Protein AF-A0A644ZW54-F1 (afdb_monomer_lite)

Sequence (250 aa):
MIKWEVKTERYILNARNLIKNEFLKLLENNKNSFIINSLDEKSIKLSDSFIEKLFYLYDDSFFRGQLGKFIGDKIKFSISKRMTSAGGKTIYSKTVQGFNYEIRISLPVLNNFYLTNSEKRVSGLVVLDPIEALMIIMEHEICHVIEFNNYGQSNCKAYRFKKISREIFNHKGIYHEIPSRKSLSKENKSINISVGDKVKFSYKDKTYEGLVFNITKRATVMVLDSKGQYKDKKGNRYGKWYVPLSNLRK

pLDDT: mean 89.02, std 12.36, range [38.19, 98.75]

Organism: NCBI:txid1076179

InterPro domains:
  IPR006640 SprT-like [PF10263] (52-170)

Structure (mmCIF, N/CA/C/O backbone):
data_AF-A0A644ZW54-F1
#
_entry.id   AF-A0A644ZW54-F1
#
loop_
_atom_site.group_PDB
_atom_site.id
_atom_site.type_symbol
_atom_site.label_atom_id
_atom_site.label_alt_id
_atom_site.label_comp_id
_atom_site.label_asym_id
_atom_site.label_entity_id
_atom_site.label_seq_id
_atom_site.pdbx_PDB_ins_code
_atom_site.Cartn_x
_atom_site.Cartn_y
_atom_site.Cartn_z
_atom_site.occupancy
_atom_site.B_iso_or_equiv
_atom_site.auth_seq_id
_atom_site.auth_comp_id
_atom_site.auth_asym_id
_atom_site.auth_atom_id
_atom_site.pdbx_PDB_model_num
ATOM 1 N N . MET A 1 1 ? -15.624 -8.356 17.043 1.00 83.12 1 MET A N 1
ATOM 2 C CA . MET A 1 1 ? -15.647 -8.074 15.592 1.00 83.12 1 MET A CA 1
ATOM 3 C C . MET A 1 1 ? -15.501 -6.572 15.410 1.00 83.12 1 MET A C 1
ATOM 5 O O . MET A 1 1 ? -16.248 -5.841 16.050 1.00 83.12 1 MET A O 1
ATOM 9 N N . ILE A 1 2 ? -14.536 -6.120 14.612 1.00 86.62 2 ILE A N 1
ATOM 10 C CA . ILE A 1 2 ? -14.356 -4.704 14.269 1.00 86.62 2 ILE A CA 1
ATOM 11 C C . ILE A 1 2 ? -15.542 -4.286 13.399 1.00 86.62 2 ILE A C 1
ATOM 13 O O . ILE A 1 2 ? -15.808 -4.921 12.376 1.00 86.62 2 ILE A O 1
ATOM 17 N N . LYS A 1 3 ? -16.270 -3.255 13.823 1.00 88.88 3 LYS A N 1
ATOM 18 C CA . LYS A 1 3 ? -17.392 -2.687 13.071 1.00 88.88 3 LYS A CA 1
ATOM 19 C C . LYS A 1 3 ? -16.910 -1.469 12.283 1.00 88.88 3 LYS A C 1
ATOM 21 O O . LYS A 1 3 ? -15.976 -0.795 12.703 1.00 88.88 3 LYS A O 1
ATOM 26 N N . TRP A 1 4 ? -17.561 -1.184 11.161 1.00 91.75 4 TRP A N 1
ATOM 27 C CA . TRP A 1 4 ? -17.356 0.040 10.389 1.00 91.75 4 TRP A CA 1
ATOM 28 C C . TRP A 1 4 ? -18.703 0.610 9.950 1.00 91.75 4 TRP A C 1
ATOM 30 O O . TRP A 1 4 ? -19.713 -0.094 9.914 1.00 91.75 4 TRP A O 1
ATOM 40 N N . GLU A 1 5 ? -18.704 1.896 9.625 1.00 91.25 5 GLU A N 1
ATOM 41 C CA . GLU A 1 5 ? -19.844 2.589 9.030 1.00 91.25 5 GLU A CA 1
ATOM 42 C C . GLU A 1 5 ? -19.578 2.777 7.533 1.00 91.25 5 GLU A C 1
ATOM 44 O O . GLU A 1 5 ? -18.448 3.079 7.144 1.00 91.25 5 GLU A O 1
ATOM 49 N N . VAL A 1 6 ? -20.613 2.642 6.700 1.00 92.00 6 VAL A N 1
ATOM 50 C CA . VAL A 1 6 ? -20.530 3.040 5.287 1.00 92.00 6 VAL A CA 1
ATOM 51 C C . VAL A 1 6 ? -20.372 4.557 5.230 1.00 92.00 6 VAL A C 1
ATOM 53 O O . VAL A 1 6 ? -21.157 5.286 5.839 1.00 92.00 6 VAL A O 1
ATOM 56 N N . LYS A 1 7 ? -19.354 5.040 4.518 1.00 91.25 7 LYS A N 1
ATOM 57 C CA . LYS A 1 7 ? -19.058 6.473 4.422 1.00 91.25 7 LYS A CA 1
ATOM 58 C C . LYS A 1 7 ? -19.483 7.034 3.070 1.00 91.25 7 LYS A C 1
ATOM 60 O O . LYS A 1 7 ? -19.417 6.363 2.044 1.00 91.25 7 LYS A O 1
ATOM 65 N N . THR A 1 8 ? -19.915 8.293 3.066 1.00 95.75 8 THR A N 1
ATOM 66 C CA . THR A 1 8 ? -20.201 9.015 1.822 1.00 95.75 8 THR A CA 1
ATOM 67 C C . THR A 1 8 ? -18.896 9.388 1.125 1.00 95.75 8 THR A C 1
ATOM 69 O O . THR A 1 8 ? -17.877 9.613 1.778 1.00 95.75 8 THR A O 1
ATOM 72 N N . GLU A 1 9 ? -18.914 9.519 -0.201 1.00 94.94 9 GLU A N 1
ATOM 73 C CA . GLU A 1 9 ? -17.722 9.920 -0.962 1.00 94.94 9 GLU A CA 1
ATOM 74 C C . GLU A 1 9 ? -17.162 11.273 -0.489 1.00 94.94 9 GLU A C 1
ATOM 76 O O . GLU A 1 9 ? -15.951 11.424 -0.329 1.00 94.94 9 GLU A O 1
ATOM 81 N N . ARG A 1 10 ? -18.048 12.221 -0.143 1.00 96.94 10 ARG A N 1
ATOM 82 C CA . ARG A 1 10 ? -17.669 13.516 0.442 1.00 96.94 10 ARG A CA 1
ATOM 83 C C . ARG A 1 10 ? -16.939 13.362 1.778 1.00 96.94 10 ARG A C 1
ATOM 85 O O . ARG A 1 10 ? -15.946 14.048 2.001 1.00 96.94 10 ARG A O 1
ATOM 92 N N . TYR A 1 11 ? -17.412 12.475 2.657 1.00 97.62 11 TYR A N 1
ATOM 93 C CA . TYR A 1 11 ? -16.728 12.195 3.921 1.00 97.62 11 TYR A CA 1
ATOM 94 C C . TYR A 1 11 ? -15.328 11.635 3.673 1.00 97.62 11 TYR A C 1
ATOM 96 O O . TYR A 1 11 ? -14.362 12.129 4.246 1.00 97.62 11 TYR A O 1
ATOM 104 N N . ILE A 1 12 ? -15.220 10.633 2.797 1.00 97.88 12 ILE A N 1
ATOM 105 C CA . ILE A 1 12 ? -13.957 9.950 2.495 1.00 97.88 12 ILE A CA 1
ATOM 106 C C . ILE A 1 12 ? -12.931 10.946 1.947 1.00 97.88 12 ILE A C 1
ATOM 108 O O . ILE A 1 12 ? -11.785 10.950 2.392 1.00 97.88 12 ILE A O 1
ATOM 112 N N . LEU A 1 13 ? -13.341 11.822 1.024 1.00 96.94 13 LEU A N 1
ATOM 113 C CA . LEU A 1 13 ? -12.465 12.850 0.463 1.00 96.94 13 LEU A CA 1
ATOM 114 C C . LEU A 1 13 ? -11.984 13.843 1.531 1.00 96.94 13 LEU A C 1
ATOM 116 O O . LEU A 1 13 ? -10.790 14.120 1.621 1.00 96.94 13 LEU A O 1
ATOM 120 N N . ASN A 1 14 ? -12.893 14.337 2.376 1.00 97.94 14 ASN A N 1
ATOM 121 C CA . ASN A 1 14 ? -12.540 15.248 3.466 1.00 97.94 14 ASN A CA 1
ATOM 122 C C . ASN A 1 14 ? -11.580 14.594 4.469 1.00 97.94 14 ASN A C 1
ATOM 124 O O . ASN A 1 14 ? -10.593 15.212 4.863 1.00 97.94 14 ASN A O 1
ATOM 128 N N . ALA A 1 15 ? -11.840 13.341 4.846 1.00 98.06 15 ALA A N 1
ATOM 129 C CA . ALA A 1 15 ? -10.989 12.587 5.758 1.00 98.06 15 ALA A CA 1
ATOM 130 C C . ALA A 1 15 ? -9.592 12.360 5.163 1.00 98.06 15 ALA A C 1
ATOM 132 O O . ALA A 1 15 ? -8.600 12.601 5.842 1.00 98.06 15 ALA A O 1
ATOM 133 N N . ARG A 1 16 ? -9.489 11.987 3.880 1.00 98.25 16 ARG A N 1
ATOM 134 C CA . ARG A 1 16 ? -8.195 11.871 3.187 1.00 98.25 16 ARG A CA 1
ATOM 135 C C . ARG A 1 16 ? -7.423 13.184 3.192 1.00 98.25 16 ARG A C 1
ATOM 137 O O . ARG A 1 16 ? -6.238 13.171 3.502 1.00 98.25 16 ARG A O 1
ATOM 144 N N . ASN A 1 17 ? -8.078 14.307 2.902 1.00 97.75 17 ASN A N 1
ATOM 145 C CA . ASN A 1 17 ? -7.423 15.616 2.916 1.00 97.7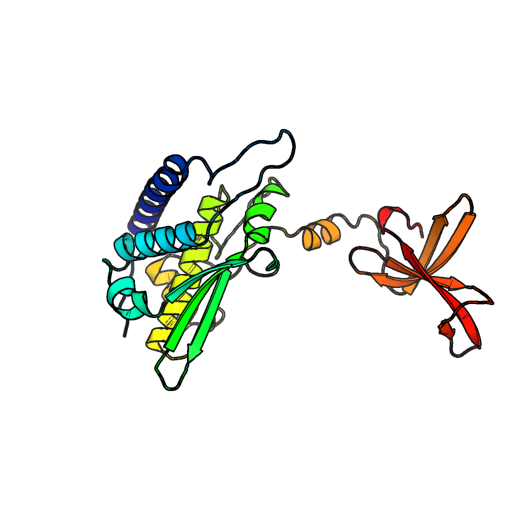5 17 ASN A CA 1
ATOM 146 C C . ASN A 1 17 ? -6.905 15.980 4.315 1.00 97.75 17 ASN A C 1
ATOM 148 O O . ASN A 1 17 ? -5.769 16.429 4.449 1.00 97.75 17 ASN A O 1
ATOM 152 N N . LEU A 1 18 ? -7.703 15.736 5.359 1.00 98.12 18 LEU A N 1
ATOM 153 C CA . LEU A 1 18 ? -7.285 15.951 6.747 1.00 98.12 18 LEU A CA 1
ATOM 154 C C . LEU A 1 18 ? -6.092 15.066 7.123 1.00 98.12 18 LEU A C 1
ATOM 156 O O . LEU A 1 18 ? -5.076 15.583 7.581 1.00 98.12 18 LEU A O 1
ATOM 160 N N . ILE A 1 19 ? -6.178 13.758 6.863 1.00 98.44 19 ILE A N 1
ATOM 161 C CA . ILE A 1 19 ? -5.092 12.805 7.131 1.00 98.44 19 ILE A CA 1
ATOM 162 C C . ILE A 1 19 ? -3.824 13.210 6.380 1.00 98.44 19 ILE A C 1
ATOM 164 O O . ILE A 1 19 ? -2.748 13.202 6.969 1.00 98.44 19 ILE A O 1
ATOM 168 N N . LYS A 1 20 ? -3.934 13.590 5.099 1.00 97.00 20 LYS A N 1
ATOM 169 C CA . LYS A 1 20 ? -2.791 14.020 4.285 1.00 97.00 20 LYS A CA 1
ATOM 170 C C . LYS A 1 20 ? -2.112 15.234 4.910 1.00 97.00 20 LYS A C 1
ATOM 172 O O . LYS A 1 20 ? -0.898 15.219 5.085 1.00 97.00 20 LYS A O 1
ATOM 177 N N . ASN A 1 21 ? -2.886 16.248 5.292 1.00 96.12 21 ASN A N 1
ATOM 178 C CA . ASN A 1 21 ? -2.359 17.466 5.903 1.00 96.12 21 ASN A CA 1
ATOM 179 C C . ASN A 1 21 ? -1.667 17.187 7.243 1.00 96.12 21 ASN A C 1
ATOM 181 O O . ASN A 1 21 ? -0.548 17.646 7.459 1.00 96.12 21 ASN A O 1
ATOM 185 N N . GLU A 1 22 ? -2.290 16.407 8.128 1.00 96.50 22 GLU A N 1
ATOM 186 C CA . GLU A 1 22 ? -1.682 16.036 9.413 1.00 96.50 22 GLU A CA 1
ATOM 187 C C . GLU A 1 22 ? -0.427 15.177 9.222 1.00 96.50 22 GLU A C 1
ATOM 189 O O . GLU A 1 22 ? 0.593 15.388 9.879 1.00 96.50 22 GLU A O 1
ATOM 194 N N . PHE A 1 23 ? -0.450 14.253 8.262 1.00 94.94 23 PHE A N 1
ATOM 195 C CA . PHE A 1 23 ? 0.707 13.428 7.949 1.00 94.94 23 PHE A CA 1
ATOM 196 C C . PHE A 1 23 ? 1.876 14.249 7.389 1.00 94.94 23 PHE A C 1
ATOM 198 O O . PHE A 1 23 ? 3.019 14.036 7.791 1.00 94.94 23 PHE A O 1
ATOM 205 N N . LEU A 1 24 ? 1.607 15.229 6.522 1.00 91.69 24 LEU A N 1
ATOM 206 C CA . LEU A 1 24 ? 2.628 16.147 6.012 1.00 91.69 24 LEU A CA 1
ATOM 207 C C . LEU A 1 24 ? 3.252 16.984 7.137 1.00 91.69 24 LEU A C 1
ATOM 209 O O . LEU A 1 24 ? 4.477 17.039 7.225 1.00 91.69 24 LEU A O 1
ATOM 213 N N . LYS A 1 25 ? 2.451 17.522 8.067 1.00 91.44 25 LYS A N 1
ATOM 214 C CA . LYS A 1 25 ? 2.973 18.223 9.258 1.00 91.44 25 LYS A CA 1
ATOM 215 C C . LYS A 1 25 ? 3.890 17.327 10.097 1.00 91.44 25 LYS A C 1
ATOM 217 O O . LYS A 1 25 ? 4.932 17.770 10.580 1.00 91.44 25 LYS A O 1
ATOM 222 N N . LEU A 1 26 ? 3.525 16.053 10.276 1.00 90.00 26 LEU A N 1
ATOM 223 C CA . LEU A 1 26 ? 4.361 15.088 10.998 1.00 90.00 26 LEU A CA 1
ATOM 224 C C . LEU A 1 26 ? 5.710 14.866 10.305 1.00 90.00 26 LEU A C 1
ATOM 226 O O . LEU A 1 26 ? 6.724 14.744 10.997 1.00 90.00 26 LEU A O 1
ATOM 230 N N . LEU A 1 27 ? 5.730 14.812 8.972 1.00 85.06 27 LEU A N 1
ATOM 231 C CA . LEU A 1 27 ? 6.960 14.679 8.190 1.00 85.06 27 LEU A CA 1
ATOM 232 C C . LEU A 1 27 ? 7.830 15.942 8.292 1.00 85.06 27 LEU A C 1
ATOM 234 O O . LEU A 1 27 ? 9.020 15.836 8.586 1.00 85.06 27 LEU A O 1
ATOM 238 N N . GLU A 1 28 ? 7.244 17.130 8.126 1.00 83.19 28 GLU A N 1
ATOM 239 C CA . GLU A 1 28 ? 7.951 18.421 8.182 1.00 83.19 28 GLU A CA 1
ATOM 240 C C . GLU A 1 28 ? 8.629 18.666 9.536 1.00 83.19 28 GLU A C 1
ATOM 242 O O . GLU A 1 28 ? 9.801 19.046 9.600 1.00 83.19 28 GLU A O 1
ATOM 247 N N . ASN A 1 29 ? 7.930 18.363 10.632 1.00 80.00 29 ASN A N 1
ATOM 248 C CA . ASN A 1 29 ? 8.461 18.509 11.989 1.00 80.00 29 ASN A CA 1
ATOM 249 C C . ASN A 1 29 ? 9.639 17.563 12.283 1.00 80.00 29 ASN A C 1
ATOM 251 O O . ASN A 1 29 ? 10.391 17.765 13.235 1.00 80.00 29 ASN A O 1
ATOM 255 N N . ASN A 1 30 ? 9.833 16.536 11.456 1.00 71.06 30 ASN A N 1
ATOM 256 C CA . ASN A 1 30 ? 10.913 15.568 11.566 1.00 71.06 30 ASN A CA 1
ATOM 257 C C . ASN A 1 30 ? 11.869 15.745 10.378 1.00 71.06 30 ASN A C 1
ATOM 259 O O . ASN A 1 30 ? 11.881 14.927 9.455 1.00 71.06 30 ASN A O 1
ATOM 263 N N . LYS A 1 31 ? 12.700 16.800 10.439 1.00 58.31 31 LYS A N 1
ATOM 264 C CA . LYS A 1 31 ? 13.648 17.289 9.404 1.00 58.31 31 LYS A CA 1
ATOM 265 C C . LYS A 1 31 ? 14.521 16.230 8.690 1.00 58.31 31 LYS A C 1
ATOM 267 O O . LYS A 1 31 ? 15.104 16.529 7.656 1.00 58.31 31 LYS A O 1
ATOM 272 N N . ASN A 1 32 ? 14.592 14.993 9.189 1.00 53.12 32 ASN A N 1
ATOM 273 C CA . ASN A 1 32 ? 15.340 13.874 8.598 1.00 53.12 32 ASN A CA 1
ATOM 274 C C . ASN A 1 32 ? 14.498 12.917 7.725 1.00 53.12 32 ASN A C 1
ATOM 276 O O . ASN A 1 32 ? 15.031 11.926 7.223 1.00 53.12 32 ASN A O 1
ATOM 280 N N . SER A 1 33 ? 13.195 13.166 7.559 1.00 52.78 33 SER A N 1
ATOM 281 C CA . SER A 1 33 ? 12.253 12.199 6.970 1.00 52.78 33 SER A CA 1
ATOM 282 C C . SER A 1 33 ? 11.713 12.562 5.586 1.00 52.78 33 SER A C 1
ATOM 284 O O . SER A 1 33 ? 11.066 11.735 4.957 1.00 52.78 33 SER A O 1
ATOM 286 N N . PHE A 1 34 ? 12.040 13.737 5.048 1.00 48.75 34 PHE A N 1
ATOM 287 C CA . PHE A 1 34 ? 11.656 14.109 3.688 1.00 48.75 34 PHE A CA 1
ATOM 288 C C . PHE A 1 34 ? 12.818 14.824 2.999 1.00 48.75 34 PHE A C 1
ATOM 290 O O . PHE A 1 34 ? 13.035 16.014 3.188 1.00 48.75 34 PHE A O 1
ATOM 297 N N . ILE A 1 35 ? 13.608 14.082 2.220 1.00 50.69 35 ILE A N 1
ATOM 298 C CA . ILE A 1 35 ? 14.574 14.689 1.298 1.00 50.69 35 ILE A CA 1
ATOM 299 C C . ILE A 1 35 ? 14.029 14.493 -0.110 1.00 50.69 35 ILE A C 1
ATOM 301 O O . ILE A 1 35 ? 14.294 13.482 -0.756 1.00 50.69 35 ILE A O 1
ATOM 305 N N . ILE A 1 36 ? 13.283 15.487 -0.587 1.00 54.72 36 ILE A N 1
ATOM 306 C CA . ILE A 1 36 ? 13.326 15.837 -2.004 1.00 54.72 36 ILE A CA 1
ATOM 307 C C . ILE A 1 36 ? 14.595 16.678 -2.145 1.00 54.72 36 ILE A C 1
ATOM 309 O O . ILE A 1 36 ? 14.643 17.755 -1.562 1.00 54.72 36 ILE A O 1
ATOM 313 N N . ASN A 1 37 ? 15.622 16.137 -2.812 1.00 45.69 37 ASN A N 1
ATOM 314 C CA . ASN A 1 37 ? 16.689 16.836 -3.553 1.00 45.69 37 ASN A CA 1
ATOM 315 C C . ASN A 1 37 ? 18.037 16.099 -3.462 1.00 45.69 37 ASN A C 1
ATOM 317 O O . ASN A 1 37 ? 18.819 16.281 -2.534 1.00 45.69 37 ASN A O 1
ATOM 321 N N . SER A 1 38 ? 18.364 15.360 -4.515 1.00 38.19 38 SER A N 1
ATOM 322 C CA . SER A 1 38 ? 19.554 15.694 -5.297 1.00 38.19 38 SER A CA 1
ATOM 323 C C . SER A 1 38 ? 19.088 15.869 -6.741 1.00 38.19 38 SER A C 1
ATOM 325 O O . SER A 1 38 ? 18.079 15.279 -7.128 1.00 38.19 38 SER A O 1
ATOM 327 N N . LEU A 1 39 ? 19.767 16.733 -7.490 1.00 44.12 39 LEU A N 1
ATOM 328 C CA . LEU A 1 39 ? 19.342 17.350 -8.754 1.00 44.12 39 LEU A CA 1
ATOM 329 C C . LEU A 1 39 ? 18.879 16.408 -9.892 1.00 44.12 39 LEU A C 1
ATOM 331 O O . LEU A 1 39 ? 18.436 16.930 -10.903 1.00 44.12 39 LEU A O 1
ATOM 335 N N . ASP A 1 40 ? 18.866 15.079 -9.717 1.00 47.50 40 ASP A N 1
ATOM 336 C CA . ASP A 1 40 ? 18.421 14.112 -10.735 1.00 47.50 40 ASP A CA 1
ATOM 337 C C . ASP A 1 40 ? 17.605 12.894 -10.225 1.00 47.50 40 ASP A C 1
ATOM 339 O O . ASP A 1 40 ? 17.101 12.127 -11.044 1.00 47.50 40 ASP A O 1
ATOM 343 N N . GLU A 1 41 ? 17.382 12.688 -8.913 1.00 55.84 41 GLU A N 1
ATOM 344 C CA . GLU A 1 41 ? 16.570 11.546 -8.431 1.00 55.84 41 GLU A CA 1
ATOM 345 C C . GLU A 1 41 ? 15.642 11.911 -7.255 1.00 55.84 41 GLU A C 1
ATOM 347 O O . GLU A 1 41 ? 16.035 11.960 -6.087 1.00 55.84 41 GLU A O 1
ATOM 352 N N . LYS A 1 42 ? 14.350 12.114 -7.554 1.00 68.38 42 LYS A N 1
ATOM 353 C CA . LYS A 1 42 ? 13.299 12.208 -6.528 1.00 68.38 42 LYS A CA 1
ATOM 354 C C . LYS A 1 42 ? 13.143 10.847 -5.841 1.00 68.38 42 LYS A C 1
ATOM 356 O O . LYS A 1 42 ? 12.887 9.839 -6.498 1.00 68.38 42 LYS A O 1
ATOM 361 N N . SER A 1 43 ? 13.277 10.812 -4.517 1.00 72.81 43 SER A N 1
ATOM 362 C CA . SER A 1 43 ? 13.045 9.605 -3.719 1.00 72.81 43 SER A CA 1
ATOM 363 C C . SER A 1 43 ? 12.354 9.940 -2.404 1.00 72.81 43 SER A C 1
ATOM 365 O O . SER A 1 43 ? 12.490 11.031 -1.861 1.00 72.81 43 SER A O 1
ATOM 367 N N . ILE A 1 44 ? 11.582 8.989 -1.903 1.00 79.31 44 ILE A N 1
ATOM 368 C CA . ILE A 1 44 ? 10.938 9.035 -0.598 1.00 79.31 44 ILE A CA 1
ATOM 369 C C . ILE A 1 44 ? 11.820 8.263 0.369 1.00 79.31 44 ILE A C 1
ATOM 371 O O . ILE A 1 44 ? 12.305 7.167 0.065 1.00 79.31 44 ILE A O 1
ATOM 375 N N . LYS A 1 45 ? 11.997 8.825 1.559 1.00 76.50 45 LYS A N 1
ATOM 376 C CA . LYS A 1 45 ? 12.544 8.128 2.717 1.00 76.50 45 LYS A CA 1
ATOM 377 C C . LYS A 1 45 ? 11.458 8.134 3.779 1.00 76.50 45 LYS A C 1
ATOM 379 O O . LYS A 1 45 ? 10.861 9.163 4.031 1.00 76.50 45 LYS A O 1
ATOM 384 N N . LEU A 1 46 ? 11.170 6.982 4.361 1.00 83.31 46 LEU A N 1
ATOM 385 C CA . LEU A 1 46 ? 10.216 6.850 5.457 1.00 83.31 46 LEU A CA 1
ATOM 386 C C . LEU A 1 46 ? 10.836 5.917 6.495 1.00 83.31 46 LEU A C 1
ATOM 388 O O . LEU A 1 46 ? 11.618 5.027 6.144 1.00 83.31 46 LEU A O 1
ATOM 392 N N . SER A 1 47 ? 10.494 6.132 7.760 1.00 88.25 47 SER A N 1
ATOM 393 C CA . SER A 1 47 ? 10.752 5.194 8.852 1.00 88.25 47 SER A CA 1
ATOM 394 C C . SER A 1 47 ? 9.476 4.444 9.211 1.00 88.25 47 SER A C 1
ATOM 396 O O . SER A 1 47 ? 8.368 4.915 8.949 1.00 88.25 47 SER A O 1
ATOM 398 N N . ASP A 1 48 ? 9.638 3.292 9.854 1.00 93.00 48 ASP A N 1
ATOM 399 C CA . ASP A 1 48 ? 8.527 2.441 10.290 1.00 93.00 48 ASP A CA 1
ATOM 400 C C . ASP A 1 48 ? 7.538 3.207 11.191 1.00 93.00 48 ASP A C 1
ATOM 402 O O . ASP A 1 48 ? 6.325 3.075 11.041 1.00 93.00 48 ASP A O 1
ATOM 406 N N . SER A 1 49 ? 8.046 4.117 12.030 1.00 93.06 49 SER A N 1
ATOM 407 C CA . SER A 1 49 ? 7.235 4.982 12.898 1.00 93.06 49 SER A CA 1
ATOM 408 C C . SER A 1 49 ? 6.288 5.930 12.151 1.00 93.06 49 SER A C 1
ATOM 410 O O . SER A 1 49 ? 5.255 6.309 12.697 1.00 93.06 49 SER A O 1
ATOM 412 N N . PHE A 1 50 ? 6.581 6.325 10.905 1.00 93.75 50 PHE A N 1
ATOM 413 C CA . PHE A 1 50 ? 5.626 7.111 10.111 1.00 93.75 50 PHE A CA 1
ATOM 414 C C . PHE A 1 50 ? 4.484 6.257 9.582 1.00 93.75 50 PHE A C 1
ATOM 416 O O . PHE A 1 50 ? 3.360 6.740 9.489 1.00 93.75 50 PHE A O 1
ATOM 423 N N . ILE A 1 51 ? 4.753 4.992 9.261 1.00 96.19 51 ILE A N 1
ATOM 424 C CA . ILE A 1 51 ? 3.714 4.060 8.819 1.00 96.19 51 ILE A CA 1
ATOM 425 C C . ILE A 1 51 ? 2.724 3.813 9.961 1.00 96.19 51 ILE A C 1
ATOM 427 O O . ILE A 1 51 ? 1.515 3.853 9.744 1.00 96.19 51 ILE A O 1
ATOM 431 N N . GLU A 1 52 ? 3.239 3.651 11.179 1.00 97.50 52 GLU A N 1
ATOM 432 C CA . GLU A 1 52 ? 2.434 3.564 12.397 1.00 97.50 52 GLU A CA 1
ATOM 433 C C . GLU A 1 52 ? 1.585 4.823 12.623 1.00 97.50 52 GLU A C 1
ATOM 435 O O . GLU A 1 52 ? 0.369 4.735 12.779 1.00 97.50 52 GLU A O 1
ATOM 440 N N . LYS A 1 53 ? 2.192 6.015 12.572 1.00 97.25 53 LYS A N 1
ATOM 441 C CA . LYS A 1 53 ? 1.452 7.279 12.729 1.00 97.25 53 LYS A CA 1
ATOM 442 C C . LYS A 1 53 ? 0.353 7.440 11.678 1.00 97.25 53 LYS A C 1
ATOM 444 O O . LYS A 1 53 ? -0.751 7.855 12.015 1.00 97.25 53 LYS A O 1
ATOM 449 N N . LEU A 1 54 ? 0.628 7.086 10.420 1.00 98.12 54 LEU A N 1
ATOM 450 C CA . LEU A 1 54 ? -0.371 7.133 9.353 1.00 98.12 54 LEU A CA 1
ATOM 451 C C . LEU A 1 54 ? -1.548 6.193 9.635 1.00 98.12 54 LEU A C 1
ATOM 453 O O . LEU A 1 54 ? -2.694 6.576 9.415 1.00 98.12 54 LEU A O 1
ATOM 457 N N . PHE A 1 55 ? -1.281 4.985 10.134 1.00 98.56 55 PHE A N 1
ATOM 458 C CA . PHE A 1 55 ? -2.337 4.057 10.535 1.00 98.56 55 PHE A CA 1
ATOM 459 C C . PHE A 1 55 ? -3.244 4.667 11.609 1.00 98.56 55 PHE A C 1
ATOM 461 O O . PHE A 1 55 ? -4.463 4.621 11.459 1.00 98.56 55 PHE A O 1
ATOM 468 N N . TYR A 1 56 ? -2.676 5.286 12.646 1.00 98.38 56 TYR A N 1
ATOM 469 C CA . TYR A 1 56 ? -3.477 5.893 13.711 1.00 98.38 56 TYR A CA 1
ATOM 470 C C . TYR A 1 56 ? -4.266 7.126 13.249 1.00 98.38 56 TYR A C 1
ATOM 472 O O . TYR A 1 56 ? -5.404 7.298 13.671 1.00 98.38 56 TYR A O 1
ATOM 480 N N . LEU A 1 57 ? -3.757 7.911 12.289 1.00 98.62 57 LEU A N 1
ATOM 481 C CA . LEU A 1 57 ? -4.556 8.971 11.653 1.00 98.62 57 LEU A CA 1
ATOM 482 C C . LEU A 1 57 ? -5.805 8.412 10.946 1.00 98.62 57 LEU A C 1
ATOM 484 O O . LEU A 1 57 ? -6.879 9.022 10.998 1.00 98.62 57 LEU A O 1
ATOM 488 N N . TYR A 1 58 ? -5.687 7.248 10.299 1.00 98.56 58 TYR A N 1
ATOM 489 C CA . TYR A 1 58 ? -6.838 6.542 9.731 1.00 98.56 58 TYR A CA 1
ATOM 490 C C . TYR A 1 58 ? -7.761 5.976 10.807 1.00 98.56 58 TYR A C 1
ATOM 492 O O . TYR A 1 58 ? -8.980 6.088 10.669 1.00 98.56 58 TYR A O 1
ATOM 500 N N . ASP A 1 59 ? -7.205 5.377 11.860 1.00 98.31 59 ASP A N 1
ATOM 501 C CA . ASP A 1 59 ? -7.980 4.846 12.980 1.00 98.31 59 ASP A CA 1
ATOM 502 C C . ASP A 1 59 ? -8.849 5.935 13.622 1.00 98.31 59 ASP A C 1
ATOM 504 O O . ASP A 1 59 ? -10.062 5.770 13.760 1.00 98.31 59 ASP A O 1
ATOM 508 N N . ASP A 1 60 ? -8.273 7.100 13.902 1.00 97.75 60 ASP A N 1
ATOM 509 C CA . ASP A 1 60 ? -9.001 8.238 14.459 1.00 97.75 60 ASP A CA 1
ATOM 510 C C . ASP A 1 60 ? -10.081 8.746 13.495 1.00 97.75 60 ASP A C 1
ATOM 512 O O . ASP A 1 60 ? -11.245 8.904 13.877 1.00 97.75 60 ASP A O 1
ATOM 516 N N . SER A 1 61 ? -9.729 8.927 12.220 1.00 97.19 61 SER A N 1
ATOM 517 C CA . SER A 1 61 ? -10.615 9.549 11.227 1.00 97.19 61 SER A CA 1
ATOM 518 C C . SER A 1 61 ? -11.747 8.642 10.740 1.00 97.19 61 SER A C 1
ATOM 520 O O . SER A 1 61 ? -12.820 9.132 10.392 1.00 97.19 61 SER A O 1
ATOM 522 N N . PHE A 1 62 ? -11.544 7.326 10.665 1.00 97.31 62 PHE A N 1
ATOM 523 C CA . PHE A 1 62 ? -12.531 6.392 10.101 1.00 97.31 62 PHE A CA 1
ATOM 524 C C . PHE A 1 62 ? -13.166 5.481 11.147 1.00 97.31 62 PHE A C 1
ATOM 526 O O . PHE A 1 62 ? -14.328 5.097 10.988 1.00 97.31 62 PHE A O 1
ATOM 533 N N . PHE A 1 63 ? -12.440 5.170 12.219 1.00 96.56 63 PHE A N 1
ATOM 534 C CA . PHE A 1 63 ? -12.819 4.146 13.190 1.00 96.56 63 PHE A CA 1
ATOM 535 C C . PHE A 1 63 ? -12.923 4.680 14.624 1.00 96.56 63 PHE A C 1
ATOM 537 O O . PHE A 1 63 ? -13.252 3.913 15.527 1.00 96.56 63 PHE A O 1
ATOM 544 N N . ARG A 1 64 ? -12.719 5.989 14.845 1.00 95.19 64 ARG A N 1
ATOM 545 C CA . ARG A 1 64 ? -12.796 6.648 16.162 1.00 95.19 64 ARG A CA 1
ATOM 546 C C . ARG A 1 64 ? -11.883 5.974 17.204 1.00 95.19 64 ARG A C 1
ATOM 548 O O . ARG A 1 64 ? -12.297 5.749 18.347 1.00 95.19 64 ARG A O 1
ATOM 555 N N . GLY A 1 65 ? -10.680 5.581 16.783 1.00 95.75 65 GLY A N 1
ATOM 556 C CA . GLY A 1 65 ? -9.678 4.941 17.642 1.00 95.75 65 GLY A CA 1
ATOM 557 C C . GLY A 1 65 ? -10.003 3.491 18.029 1.00 95.75 65 GLY A C 1
ATOM 558 O O . GLY A 1 65 ? -9.487 2.977 19.025 1.00 95.75 65 GLY A O 1
ATOM 559 N N . GLN A 1 66 ? -10.945 2.833 17.344 1.00 94.88 66 GLN A N 1
ATOM 560 C CA . GLN A 1 66 ? -11.337 1.463 17.682 1.00 94.88 66 GLN A CA 1
ATOM 561 C C . GLN A 1 66 ? -10.277 0.437 17.282 1.00 94.88 66 GLN A C 1
ATOM 563 O O . GLN A 1 66 ? -10.099 -0.538 18.012 1.00 94.88 66 GLN A O 1
ATOM 568 N N . LEU A 1 67 ? -9.571 0.620 16.162 1.00 95.75 67 LEU A N 1
ATOM 569 C CA . LEU A 1 67 ? -8.560 -0.341 15.723 1.00 95.75 67 LEU A CA 1
ATOM 570 C C . LEU A 1 67 ? -7.428 -0.423 16.749 1.00 95.75 67 LEU A C 1
ATOM 572 O O . LEU A 1 67 ? -7.109 -1.517 17.206 1.00 95.75 67 LEU A O 1
ATOM 576 N N . GLY A 1 68 ? -6.900 0.712 17.201 1.00 94.88 68 GLY A N 1
ATOM 577 C CA . GLY A 1 68 ? -5.884 0.782 18.247 1.00 94.88 68 GLY A CA 1
ATOM 578 C C . GLY A 1 68 ? -6.328 0.090 19.534 1.00 94.88 68 GLY A C 1
ATOM 579 O O . GLY A 1 68 ? -5.578 -0.702 20.099 1.00 94.88 68 GLY A O 1
ATOM 580 N N . LYS A 1 69 ? -7.586 0.283 19.948 1.00 92.69 69 LYS A N 1
ATOM 581 C CA . LYS A 1 69 ? -8.152 -0.402 21.126 1.00 92.69 69 LYS A CA 1
ATOM 582 C C . LYS A 1 69 ? -8.237 -1.922 20.966 1.00 92.69 69 LYS A C 1
ATOM 584 O O . LYS A 1 69 ? -8.057 -2.639 21.943 1.00 92.69 69 LYS A O 1
ATOM 589 N N . PHE A 1 70 ? -8.552 -2.425 19.771 1.00 90.62 70 PHE A N 1
ATOM 590 C CA . PHE A 1 70 ? -8.742 -3.863 19.548 1.00 90.62 70 PHE A CA 1
ATOM 591 C C . PHE A 1 70 ? -7.444 -4.620 19.248 1.00 90.62 70 PHE A C 1
ATOM 593 O O . PHE A 1 70 ? -7.324 -5.795 19.615 1.00 90.62 70 PHE A O 1
ATOM 600 N N . ILE A 1 71 ? -6.521 -3.986 18.523 1.00 93.69 71 ILE A N 1
ATOM 601 C CA . ILE A 1 71 ? -5.358 -4.654 17.927 1.00 93.69 71 ILE A CA 1
ATOM 602 C C . ILE A 1 71 ? -4.046 -3.871 18.053 1.00 93.69 71 ILE A C 1
ATOM 604 O O . ILE A 1 71 ? -3.053 -4.322 17.490 1.00 93.69 71 ILE A O 1
ATOM 608 N N . GLY A 1 72 ? -4.009 -2.731 18.749 1.00 92.44 72 GLY A N 1
ATOM 609 C CA . GLY A 1 72 ? -2.821 -1.868 18.829 1.00 92.44 72 GLY A CA 1
ATOM 610 C C . GLY A 1 72 ? -1.578 -2.570 19.387 1.00 92.44 72 GLY A C 1
ATOM 611 O O . GLY A 1 72 ? -0.483 -2.381 18.874 1.00 92.44 72 GLY A O 1
ATOM 612 N N . ASP A 1 73 ? -1.752 -3.459 20.366 1.00 93.38 73 ASP A N 1
ATOM 613 C CA . ASP A 1 73 ? -0.690 -4.292 20.950 1.00 93.38 73 ASP A CA 1
ATOM 614 C C . ASP A 1 73 ? -0.265 -5.475 20.056 1.00 93.38 73 ASP A C 1
ATOM 616 O O . ASP A 1 73 ? 0.782 -6.089 20.270 1.00 93.38 73 ASP A O 1
ATOM 620 N N . LYS A 1 74 ? -1.072 -5.792 19.038 1.00 94.69 74 LYS A N 1
ATOM 621 C CA . LYS A 1 74 ? -0.923 -6.953 18.144 1.00 94.69 74 LYS A CA 1
ATOM 622 C C . LYS A 1 74 ? -0.497 -6.575 16.734 1.00 94.69 74 LYS A C 1
ATOM 624 O O . LYS A 1 74 ? -0.254 -7.472 15.925 1.00 94.69 74 LYS A O 1
ATOM 629 N N . ILE A 1 75 ? -0.452 -5.287 16.401 1.00 96.94 75 ILE A N 1
ATOM 630 C CA . ILE A 1 75 ? -0.095 -4.799 15.071 1.00 96.94 75 ILE A CA 1
ATOM 631 C C . ILE A 1 75 ? 1.290 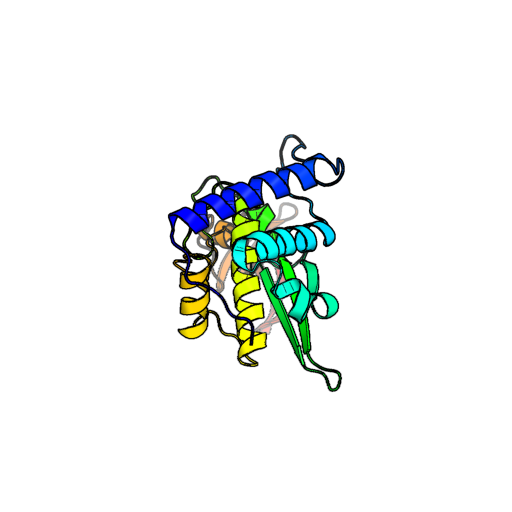-4.160 15.077 1.00 96.94 75 ILE A C 1
ATOM 633 O O . ILE A 1 75 ? 1.643 -3.379 15.953 1.00 96.94 75 ILE A O 1
ATOM 637 N N . LYS A 1 76 ? 2.090 -4.508 14.071 1.00 97.62 76 LYS A N 1
ATOM 638 C CA . LYS A 1 76 ? 3.395 -3.903 13.804 1.00 97.62 76 LYS A CA 1
ATOM 639 C C . LYS A 1 76 ? 3.402 -3.235 12.438 1.00 97.62 76 LYS A C 1
ATOM 641 O O . LYS A 1 76 ? 2.644 -3.608 11.543 1.00 97.62 76 LYS A O 1
ATOM 646 N N . PHE A 1 77 ? 4.315 -2.291 12.266 1.00 98.19 77 PHE A N 1
ATOM 647 C CA . PHE A 1 77 ? 4.476 -1.544 11.026 1.00 98.19 77 PHE A CA 1
ATOM 648 C C . PHE A 1 77 ? 5.915 -1.640 10.556 1.00 98.19 77 PHE A C 1
ATOM 650 O O . PHE A 1 77 ? 6.839 -1.578 11.366 1.00 98.19 77 PHE A O 1
ATOM 657 N N . SER A 1 78 ? 6.112 -1.822 9.254 1.00 97.31 78 SER A N 1
ATOM 658 C CA . SER A 1 78 ? 7.459 -1.882 8.697 1.00 97.31 78 SER A CA 1
ATOM 659 C C . SER A 1 78 ? 7.536 -1.410 7.254 1.00 97.31 78 SER A C 1
ATOM 661 O O . SER A 1 78 ? 6.554 -1.395 6.505 1.00 97.31 78 SER A O 1
ATOM 663 N N . ILE A 1 79 ? 8.746 -1.061 6.832 1.00 96.12 79 ILE A N 1
ATOM 664 C CA . ILE A 1 79 ? 9.057 -0.706 5.454 1.00 96.12 79 ILE A CA 1
ATOM 665 C C . ILE A 1 79 ? 9.921 -1.787 4.810 1.00 96.12 79 ILE A C 1
ATOM 667 O O . ILE A 1 79 ? 11.009 -2.145 5.261 1.00 96.12 79 ILE A O 1
ATOM 671 N N . SER A 1 80 ? 9.474 -2.267 3.654 1.00 95.69 80 SER A N 1
ATOM 672 C CA . SER A 1 80 ? 10.251 -3.143 2.794 1.00 95.69 80 SER A CA 1
ATOM 673 C C . SER A 1 80 ? 11.057 -2.351 1.776 1.00 95.69 80 SER A C 1
ATOM 675 O O . SER A 1 80 ? 10.506 -1.682 0.904 1.00 95.69 80 SER A O 1
ATOM 677 N N . LYS A 1 81 ? 12.379 -2.541 1.798 1.00 93.12 81 LYS A N 1
ATOM 678 C CA . LYS A 1 81 ? 13.306 -2.029 0.772 1.00 93.12 81 LYS A CA 1
ATOM 679 C C . LYS A 1 81 ? 13.403 -2.926 -0.472 1.00 93.12 81 LYS A C 1
ATOM 681 O O . LYS A 1 81 ? 14.105 -2.586 -1.417 1.00 93.12 81 LYS A O 1
ATOM 686 N N . ARG A 1 82 ? 12.746 -4.095 -0.469 1.00 91.88 82 ARG A N 1
ATOM 687 C CA . ARG A 1 82 ? 12.910 -5.144 -1.501 1.00 91.88 82 ARG A CA 1
ATOM 688 C C . ARG A 1 82 ? 11.609 -5.562 -2.188 1.00 91.88 82 ARG A C 1
ATOM 690 O O . ARG A 1 82 ? 11.653 -6.167 -3.256 1.00 91.88 82 ARG A O 1
ATOM 697 N N . MET A 1 83 ? 10.455 -5.271 -1.591 1.00 93.19 83 MET A N 1
ATOM 698 C CA . MET A 1 83 ? 9.153 -5.624 -2.157 1.00 93.19 83 MET A CA 1
ATOM 699 C C . MET A 1 83 ? 8.876 -4.754 -3.382 1.00 93.19 83 MET A C 1
ATOM 701 O O . MET A 1 83 ? 8.839 -3.540 -3.265 1.00 93.19 83 MET A O 1
ATOM 705 N N . THR A 1 84 ? 8.710 -5.357 -4.556 1.00 88.38 84 THR A N 1
ATOM 706 C CA . THR A 1 84 ? 8.519 -4.629 -5.830 1.00 88.38 84 THR A CA 1
ATOM 707 C C . THR A 1 84 ? 7.242 -5.020 -6.566 1.00 88.38 84 THR A C 1
ATOM 709 O O . THR A 1 84 ? 6.860 -4.348 -7.518 1.00 88.38 84 THR A O 1
ATOM 712 N N . SER A 1 85 ? 6.590 -6.104 -6.143 1.00 85.25 85 SER A N 1
ATOM 713 C CA . SER A 1 85 ? 5.385 -6.654 -6.770 1.00 85.25 85 SER A CA 1
ATOM 714 C C . SER A 1 85 ? 4.076 -6.137 -6.174 1.00 85.25 85 SER A C 1
ATOM 716 O O . SER A 1 85 ? 3.029 -6.373 -6.760 1.00 85.25 85 SER A O 1
ATOM 718 N N . ALA A 1 86 ? 4.127 -5.517 -4.995 1.00 92.56 86 ALA A N 1
ATOM 719 C CA . ALA A 1 86 ? 2.969 -4.993 -4.282 1.00 92.56 86 ALA A CA 1
ATOM 720 C C . ALA A 1 86 ? 3.358 -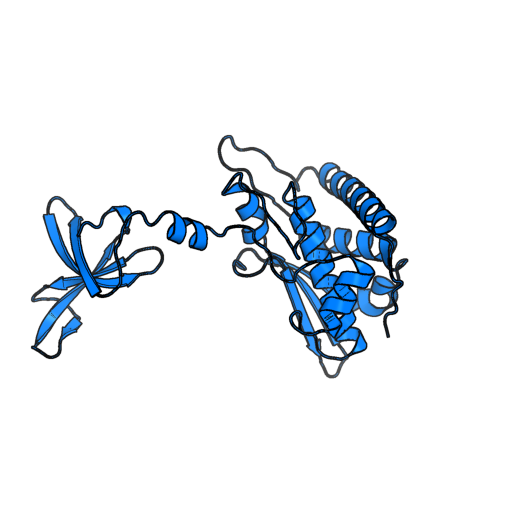3.708 -3.543 1.00 92.56 86 ALA A C 1
ATOM 722 O O . ALA A 1 86 ? 4.492 -3.594 -3.066 1.00 92.56 86 ALA A O 1
ATOM 723 N N . GLY A 1 87 ? 2.421 -2.762 -3.450 1.00 93.94 87 GLY A N 1
ATOM 724 C CA . GLY A 1 87 ? 2.602 -1.502 -2.725 1.00 93.94 87 GLY A CA 1
ATOM 725 C C . GLY A 1 87 ? 2.607 -1.678 -1.206 1.00 93.94 87 GLY A C 1
ATOM 726 O O . GLY A 1 87 ? 3.375 -1.017 -0.512 1.00 93.94 87 GLY A O 1
ATOM 727 N N . GLY A 1 88 ? 1.821 -2.625 -0.703 1.00 97.12 88 GLY A N 1
ATOM 728 C CA . GLY A 1 88 ? 1.739 -3.002 0.701 1.00 97.12 88 GLY A CA 1
ATOM 729 C C . GLY A 1 88 ? 1.546 -4.507 0.848 1.00 97.12 88 GLY A C 1
ATOM 730 O O . GLY A 1 88 ? 1.368 -5.229 -0.140 1.00 97.12 88 GLY A O 1
ATOM 731 N N . LYS A 1 89 ? 1.680 -4.990 2.081 1.00 97.56 89 LYS A N 1
ATOM 732 C CA . LYS A 1 89 ? 1.318 -6.348 2.459 1.00 97.56 89 LYS A CA 1
ATOM 733 C C . LYS A 1 89 ? 0.962 -6.421 3.935 1.00 97.56 89 LYS A C 1
ATOM 735 O O . LYS A 1 89 ? 1.795 -6.115 4.787 1.00 97.56 89 LYS A O 1
ATOM 740 N N . THR A 1 90 ? -0.211 -6.965 4.210 1.00 98.19 90 THR A N 1
ATOM 741 C CA . THR A 1 90 ? -0.628 -7.388 5.542 1.00 98.19 90 THR A CA 1
ATOM 742 C C . THR A 1 90 ? -0.177 -8.822 5.782 1.00 98.19 90 THR A C 1
ATOM 744 O O . THR A 1 90 ? -0.499 -9.737 5.018 1.00 98.19 90 THR A O 1
ATOM 747 N N . ILE A 1 91 ? 0.603 -9.031 6.836 1.00 97.19 91 ILE A N 1
ATOM 748 C CA . ILE A 1 91 ? 1.036 -10.350 7.295 1.00 97.19 91 ILE A CA 1
ATOM 749 C C . ILE A 1 91 ? 0.208 -10.685 8.526 1.00 97.19 91 ILE A C 1
ATOM 751 O O . ILE A 1 91 ? 0.201 -9.932 9.493 1.00 97.19 91 ILE A O 1
ATOM 755 N N . TYR A 1 92 ? -0.489 -11.813 8.471 1.00 96.00 92 TYR A N 1
ATOM 756 C CA . TYR A 1 92 ? -1.286 -12.335 9.570 1.00 96.00 92 TYR A CA 1
ATOM 757 C C . TYR A 1 92 ? -0.635 -13.603 10.109 1.00 96.00 92 TYR A C 1
ATOM 759 O O . TYR A 1 92 ? -0.339 -14.522 9.342 1.00 96.00 92 TYR A O 1
ATOM 767 N N . SER A 1 93 ? -0.449 -13.655 11.424 1.00 93.31 93 SER A N 1
ATOM 768 C CA . SER A 1 93 ? 0.107 -14.812 12.121 1.00 93.31 93 SER A CA 1
ATOM 769 C C . SER A 1 93 ? -0.813 -15.204 13.265 1.00 93.31 93 SER A C 1
ATOM 771 O O . SER A 1 93 ? -1.064 -14.402 14.163 1.00 93.31 93 SER A O 1
ATOM 773 N N . LYS A 1 94 ? -1.279 -16.454 13.258 1.00 89.31 94 LYS A N 1
ATOM 774 C CA . LYS A 1 94 ? -2.034 -17.052 14.361 1.00 89.31 94 LYS A CA 1
ATOM 775 C C . LYS A 1 94 ? -1.100 -17.951 15.168 1.00 89.31 94 LYS A C 1
ATOM 777 O O . LYS A 1 94 ? -0.492 -18.859 14.610 1.00 89.31 94 LYS A O 1
ATOM 782 N N . THR A 1 95 ? -0.975 -17.686 16.461 1.00 82.06 95 THR A N 1
ATOM 783 C CA . THR A 1 95 ? -0.177 -18.471 17.409 1.00 82.06 95 THR A CA 1
ATOM 784 C C . THR A 1 95 ? -1.074 -19.003 18.526 1.00 82.06 95 THR A C 1
ATOM 786 O O . THR A 1 95 ? -2.244 -18.639 18.632 1.00 82.06 95 THR A O 1
ATOM 789 N N . VAL A 1 96 ? -0.526 -19.859 19.393 1.00 78.56 96 VAL A N 1
ATOM 790 C CA . VAL A 1 96 ? -1.228 -20.324 20.606 1.00 78.56 96 VAL A CA 1
ATOM 791 C C . VAL A 1 96 ? -1.589 -19.147 21.526 1.00 78.56 96 VAL A C 1
ATOM 793 O O . VAL A 1 96 ? -2.606 -19.177 22.206 1.00 78.56 96 VAL A O 1
ATOM 796 N N . GLN A 1 97 ? -0.784 -18.081 21.498 1.00 73.75 97 GLN A N 1
ATOM 797 C CA . GLN A 1 97 ? -0.948 -16.872 22.312 1.00 73.75 97 GLN A CA 1
ATOM 798 C C . GLN A 1 97 ? -1.928 -15.852 21.701 1.00 73.75 97 GLN A C 1
ATOM 800 O O . GLN A 1 97 ? -2.185 -14.818 22.310 1.00 73.75 97 GLN A O 1
ATOM 805 N N . GLY A 1 98 ? -2.473 -16.111 20.506 1.00 84.56 98 GLY A N 1
ATOM 806 C CA . GLY A 1 98 ? -3.454 -15.241 19.859 1.00 84.56 98 GLY A CA 1
ATOM 807 C C . GLY A 1 98 ? -3.151 -14.981 18.388 1.00 84.56 98 GLY A C 1
ATOM 808 O O . GLY A 1 98 ? -2.780 -15.877 17.633 1.00 84.56 98 GLY A O 1
ATOM 809 N N . PHE A 1 99 ? -3.354 -13.745 17.947 1.00 89.50 99 PHE A N 1
ATOM 810 C CA . PHE A 1 99 ? -3.122 -13.332 16.568 1.00 89.50 99 PHE A CA 1
ATOM 811 C C . PHE A 1 99 ? -2.331 -12.029 16.526 1.00 89.50 99 PHE A C 1
ATOM 813 O O . PHE A 1 99 ? -2.533 -11.157 17.365 1.00 89.50 99 PHE A O 1
ATOM 820 N N . ASN A 1 100 ? -1.452 -11.908 15.535 1.00 95.12 100 ASN A N 1
ATOM 821 C CA . ASN A 1 100 ? -0.638 -10.724 15.290 1.00 95.12 100 ASN A CA 1
ATOM 822 C C . ASN A 1 100 ? -0.747 -10.299 13.825 1.00 95.12 100 ASN A C 1
ATOM 824 O O . ASN A 1 100 ? -0.904 -11.138 12.931 1.00 95.12 100 ASN A O 1
ATOM 828 N N . TYR A 1 101 ? -0.608 -8.998 13.599 1.00 96.75 101 TYR A N 1
ATOM 829 C CA . TYR A 1 101 ? -0.619 -8.364 12.291 1.00 96.75 101 TYR A CA 1
ATOM 830 C C . TYR A 1 101 ? 0.688 -7.615 12.055 1.00 96.75 101 TYR A C 1
ATOM 832 O O . TYR A 1 101 ? 1.284 -7.050 12.970 1.00 96.75 101 TYR A O 1
ATOM 840 N N . GLU A 1 102 ? 1.102 -7.540 10.800 1.00 98.06 102 GLU A N 1
ATOM 841 C CA . GLU A 1 102 ? 2.107 -6.583 10.362 1.00 98.06 102 GLU A CA 1
ATOM 842 C C . GLU A 1 102 ? 1.645 -5.930 9.064 1.00 98.06 102 GLU A C 1
ATOM 844 O O . GLU A 1 102 ? 1.398 -6.632 8.082 1.00 98.06 102 GLU A O 1
ATOM 849 N N . ILE A 1 103 ? 1.559 -4.601 9.044 1.00 98.56 103 ILE A N 1
ATOM 850 C CA . ILE A 1 103 ? 1.414 -3.838 7.804 1.00 98.56 103 ILE A CA 1
ATOM 851 C C . ILE A 1 103 ? 2.811 -3.460 7.325 1.00 98.56 103 ILE A C 1
ATOM 853 O O . ILE A 1 103 ? 3.522 -2.677 7.957 1.00 98.56 103 ILE A O 1
ATOM 857 N N . ARG A 1 104 ? 3.203 -4.019 6.180 1.00 98.31 104 ARG A N 1
ATOM 858 C CA . ARG A 1 104 ? 4.495 -3.765 5.548 1.00 98.31 104 ARG A CA 1
ATOM 859 C C . ARG A 1 104 ? 4.321 -2.980 4.256 1.00 98.31 104 ARG A C 1
ATOM 861 O O . ARG A 1 104 ? 3.676 -3.463 3.332 1.00 98.31 104 ARG A O 1
ATOM 868 N N . ILE A 1 105 ? 4.958 -1.818 4.141 1.00 97.75 105 ILE A N 1
ATOM 869 C CA . ILE A 1 105 ? 4.850 -0.934 2.969 1.00 97.75 105 ILE A CA 1
ATOM 870 C C . ILE A 1 105 ? 6.079 -1.051 2.063 1.00 97.75 105 ILE A C 1
ATOM 872 O O . ILE A 1 105 ? 7.208 -1.179 2.531 1.00 97.75 105 ILE A O 1
ATOM 876 N N . SER A 1 106 ? 5.885 -1.023 0.746 1.00 96.00 106 SER A N 1
ATOM 877 C CA . SER A 1 106 ? 6.969 -1.062 -0.237 1.00 96.00 106 SER A CA 1
ATOM 878 C C . SER A 1 106 ? 7.542 0.327 -0.512 1.00 96.00 106 SER A C 1
ATOM 880 O O . SER A 1 106 ? 6.929 1.145 -1.197 1.00 96.00 106 SER A O 1
ATOM 882 N N . LEU A 1 107 ? 8.787 0.556 -0.089 1.00 93.19 107 LEU A N 1
ATOM 883 C CA . LEU A 1 107 ? 9.535 1.744 -0.500 1.00 93.19 107 LEU A CA 1
ATOM 884 C C . LEU A 1 107 ? 9.860 1.754 -2.008 1.00 93.19 107 LEU A C 1
ATOM 886 O O . LEU A 1 107 ? 9.719 2.806 -2.630 1.00 93.19 107 LEU A O 1
ATOM 890 N N . PRO A 1 108 ? 10.254 0.624 -2.644 1.00 92.44 108 PRO A N 1
ATOM 891 C CA . PRO A 1 108 ? 10.476 0.595 -4.087 1.00 92.44 108 PRO A CA 1
ATOM 892 C C . PRO A 1 108 ? 9.251 0.990 -4.918 1.00 92.44 108 PRO A C 1
ATOM 894 O O . PRO A 1 108 ? 9.414 1.696 -5.905 1.00 92.44 108 PRO A O 1
ATOM 897 N N . VAL A 1 109 ? 8.039 0.559 -4.547 1.00 93.44 109 VAL A N 1
ATOM 898 C CA . VAL A 1 109 ? 6.817 0.908 -5.293 1.00 93.44 109 VAL A CA 1
ATOM 899 C C . VAL A 1 109 ? 6.489 2.390 -5.140 1.00 93.44 109 VAL A C 1
ATOM 901 O O . VAL A 1 109 ? 6.171 3.028 -6.137 1.00 93.44 109 VAL A O 1
ATOM 904 N N . LEU A 1 110 ? 6.646 2.967 -3.946 1.00 93.25 110 LEU A N 1
ATOM 905 C CA . LEU A 1 110 ? 6.475 4.411 -3.759 1.00 93.25 110 LEU A CA 1
ATOM 906 C C . LEU A 1 110 ? 7.494 5.216 -4.578 1.00 93.25 110 LEU A C 1
ATOM 908 O O . LEU A 1 110 ? 7.123 6.156 -5.272 1.00 93.25 110 LEU A O 1
ATOM 912 N N . ASN A 1 111 ? 8.765 4.808 -4.581 1.00 90.50 111 ASN A N 1
ATOM 913 C CA . ASN A 1 111 ? 9.801 5.463 -5.388 1.00 90.50 111 ASN A CA 1
ATOM 914 C C . ASN A 1 111 ? 9.588 5.289 -6.894 1.00 90.50 111 ASN A C 1
ATOM 916 O O . ASN A 1 111 ? 9.978 6.154 -7.677 1.00 90.50 111 ASN A O 1
ATOM 920 N N . ASN A 1 112 ? 8.937 4.203 -7.316 1.00 90.50 112 ASN A N 1
ATOM 921 C CA . ASN A 1 112 ? 8.605 4.003 -8.719 1.00 90.50 112 ASN A CA 1
ATOM 922 C C . ASN A 1 112 ? 7.611 5.047 -9.258 1.00 90.50 112 ASN A C 1
ATOM 924 O O . ASN A 1 112 ? 7.500 5.208 -10.473 1.00 90.50 112 ASN A O 1
ATOM 928 N N . PHE A 1 113 ? 6.920 5.780 -8.381 1.00 87.56 113 PHE A N 1
ATOM 929 C CA . PHE A 1 113 ? 6.057 6.889 -8.775 1.00 87.56 113 PHE A CA 1
ATOM 930 C C . PHE A 1 113 ? 6.804 7.942 -9.611 1.00 87.56 113 PHE A C 1
ATOM 932 O O . PHE A 1 113 ? 6.215 8.559 -10.493 1.00 87.56 113 PHE A O 1
ATOM 939 N N . TYR A 1 114 ? 8.108 8.105 -9.390 1.00 84.88 114 TYR A N 1
ATOM 940 C CA . TYR A 1 114 ? 8.935 9.067 -10.116 1.00 84.88 114 TYR A CA 1
ATOM 941 C C . TYR A 1 114 ? 9.514 8.534 -11.435 1.00 84.88 114 TYR A C 1
ATOM 943 O O . TYR A 1 114 ? 10.226 9.263 -12.115 1.00 84.88 114 TYR A O 1
ATOM 951 N N . LEU A 1 115 ? 9.236 7.281 -11.823 1.00 82.62 115 LEU A N 1
ATOM 952 C CA . LEU A 1 115 ? 9.794 6.707 -13.057 1.00 82.62 115 LEU A CA 1
ATOM 953 C C . LEU A 1 115 ? 9.165 7.268 -14.335 1.00 82.62 115 LEU A C 1
ATOM 955 O O . LEU A 1 115 ? 9.796 7.221 -15.387 1.00 82.62 115 LEU A O 1
ATOM 959 N N . THR A 1 116 ? 7.920 7.734 -14.262 1.00 79.06 116 THR A N 1
ATOM 960 C CA . THR A 1 116 ? 7.170 8.274 -15.402 1.00 79.06 116 THR A CA 1
ATOM 961 C C . THR A 1 116 ? 6.276 9.416 -14.948 1.00 79.06 116 THR A C 1
ATOM 963 O O . THR A 1 116 ? 5.857 9.462 -13.792 1.00 79.06 116 THR A O 1
ATOM 966 N N . ASN A 1 117 ? 5.889 10.285 -15.880 1.00 77.56 117 ASN A N 1
ATOM 967 C CA . ASN A 1 117 ? 4.863 11.308 -15.650 1.00 77.56 117 ASN A CA 1
ATOM 968 C C . ASN A 1 117 ? 3.448 10.832 -16.020 1.00 77.56 117 ASN A C 1
ATOM 970 O O . ASN A 1 117 ? 2.517 11.629 -16.028 1.00 77.56 117 ASN A O 1
ATOM 974 N N . SER A 1 118 ? 3.272 9.545 -16.342 1.00 80.31 118 SER A N 1
ATOM 975 C CA . SER A 1 118 ? 1.953 8.992 -16.652 1.00 80.31 118 SER A CA 1
ATOM 976 C C . SER A 1 118 ? 1.038 9.034 -15.427 1.00 80.31 118 SER A C 1
ATOM 978 O O . SER A 1 118 ? 1.520 9.002 -14.284 1.00 80.31 118 SER A O 1
ATOM 980 N N . GLU A 1 119 ? -0.275 9.040 -15.678 1.00 90.00 119 GLU A N 1
ATOM 981 C CA . GLU A 1 119 ? -1.286 8.808 -14.645 1.00 90.00 119 GLU A CA 1
ATOM 982 C C . GLU A 1 119 ? -0.975 7.500 -13.906 1.00 90.00 119 GLU A C 1
ATOM 984 O O . GLU A 1 119 ? -0.521 6.517 -14.501 1.00 90.00 119 GLU A O 1
ATOM 989 N N . LYS A 1 120 ? -1.181 7.507 -12.589 1.00 90.94 120 LYS A N 1
ATOM 990 C CA . LYS A 1 120 ? -0.983 6.345 -11.725 1.00 90.94 120 LYS A CA 1
ATOM 991 C C . LYS A 1 120 ? -2.235 6.130 -10.907 1.00 90.94 120 LYS A C 1
ATOM 993 O O . LYS A 1 120 ? -2.859 7.084 -10.443 1.00 90.94 120 LYS A O 1
ATOM 998 N N . ARG A 1 121 ? -2.575 4.859 -10.710 1.00 95.88 121 ARG A N 1
ATOM 999 C CA . ARG A 1 121 ? -3.732 4.455 -9.917 1.00 95.88 121 ARG A CA 1
ATOM 1000 C C . ARG A 1 121 ? -3.339 3.512 -8.796 1.00 95.88 121 ARG A C 1
ATOM 1002 O O . ARG A 1 121 ? -2.432 2.694 -8.947 1.00 95.88 121 ARG A O 1
ATOM 1009 N N . VAL A 1 122 ? -4.045 3.596 -7.679 1.00 97.19 122 VAL A N 1
ATOM 1010 C CA . VAL A 1 122 ? -3.986 2.627 -6.579 1.00 97.19 122 VAL A CA 1
ATOM 1011 C C . VAL A 1 122 ? -5.416 2.300 -6.182 1.00 97.19 122 VAL A C 1
ATOM 1013 O O . VAL A 1 122 ? -6.233 3.199 -6.010 1.00 97.19 122 VAL A O 1
ATOM 1016 N N . SER A 1 123 ? -5.754 1.014 -6.104 1.00 96.06 123 SER A N 1
ATOM 1017 C CA . SER A 1 123 ? -7.116 0.549 -5.806 1.00 96.06 123 SER A CA 1
ATOM 1018 C C . SER A 1 123 ? -8.184 1.198 -6.708 1.00 96.06 123 SER A C 1
ATOM 1020 O O . SER A 1 123 ? -9.301 1.490 -6.277 1.00 96.06 123 SER A O 1
ATOM 1022 N N . GLY A 1 124 ? -7.834 1.436 -7.979 1.00 94.56 124 GLY A N 1
ATOM 1023 C CA . GLY A 1 124 ? -8.691 2.065 -8.994 1.00 94.56 124 GLY A CA 1
ATOM 1024 C C . GLY A 1 124 ? -8.865 3.588 -8.876 1.00 94.56 124 GLY A C 1
ATOM 1025 O O . GLY A 1 124 ? -9.585 4.177 -9.684 1.00 94.56 124 GLY A O 1
ATOM 1026 N N . LEU A 1 125 ? -8.215 4.235 -7.906 1.00 95.62 125 LEU A N 1
ATOM 1027 C CA . LEU A 1 125 ? -8.244 5.685 -7.698 1.00 95.62 125 LEU A CA 1
ATOM 1028 C C . LEU A 1 125 ? -6.987 6.330 -8.279 1.00 95.62 125 LEU A C 1
ATOM 1030 O O . LEU A 1 125 ? -5.898 5.784 -8.117 1.00 95.62 125 LEU A O 1
ATOM 1034 N N . VAL A 1 126 ? -7.139 7.478 -8.942 1.00 95.06 126 VAL A N 1
ATOM 1035 C CA . VAL A 1 126 ? -6.002 8.286 -9.409 1.00 95.06 126 VAL A CA 1
ATOM 1036 C C . VAL A 1 126 ? -5.278 8.860 -8.198 1.00 95.06 126 VAL A C 1
ATOM 1038 O O . VAL A 1 126 ? -5.925 9.357 -7.279 1.00 95.06 126 VAL A O 1
ATOM 1041 N N . VAL A 1 127 ? -3.950 8.772 -8.205 1.00 95.06 127 VAL A N 1
ATOM 1042 C CA . VAL A 1 127 ? -3.077 9.327 -7.165 1.00 95.06 127 VAL A CA 1
ATOM 1043 C C . VAL A 1 127 ? -2.103 10.314 -7.798 1.00 95.06 127 VAL A C 1
ATOM 1045 O O . VAL A 1 127 ? -1.468 10.008 -8.810 1.00 95.06 127 VAL A O 1
ATOM 1048 N N . LEU A 1 128 ? -2.002 11.509 -7.221 1.00 90.94 128 LEU A N 1
ATOM 1049 C CA . LEU A 1 128 ? -1.253 12.631 -7.800 1.00 90.94 128 LEU A CA 1
ATOM 1050 C C . LEU A 1 128 ? 0.194 12.689 -7.324 1.00 90.94 128 LEU A C 1
ATOM 1052 O O . LEU A 1 128 ? 1.071 13.192 -8.027 1.00 90.94 128 LEU A O 1
ATOM 1056 N N . ASP A 1 129 ? 0.455 12.126 -6.152 1.00 89.69 129 ASP A N 1
ATOM 1057 C CA . ASP A 1 129 ? 1.780 12.075 -5.565 1.00 89.69 129 ASP A CA 1
ATOM 1058 C C . ASP A 1 129 ? 1.995 10.765 -4.783 1.00 89.69 129 ASP A C 1
ATOM 1060 O O . ASP A 1 129 ? 1.063 9.980 -4.560 1.00 89.69 129 ASP A O 1
ATOM 1064 N N . PRO A 1 130 ? 3.237 10.481 -4.364 1.00 92.00 130 PRO A N 1
ATOM 1065 C CA . PRO A 1 130 ? 3.524 9.251 -3.644 1.00 92.00 130 PRO A CA 1
ATOM 1066 C C . PRO A 1 130 ? 2.943 9.176 -2.229 1.00 92.00 130 PRO A C 1
ATOM 1068 O O . PRO A 1 130 ? 2.825 8.072 -1.698 1.00 92.00 130 PRO A O 1
ATOM 1071 N N . ILE A 1 131 ? 2.605 10.306 -1.601 1.00 94.06 131 ILE A N 1
ATOM 1072 C CA . ILE A 1 131 ? 1.933 10.324 -0.297 1.00 94.06 131 ILE A CA 1
ATOM 1073 C C . ILE A 1 131 ? 0.489 9.866 -0.473 1.00 94.06 131 ILE A C 1
ATOM 1075 O O . ILE A 1 131 ? 0.032 9.013 0.282 1.00 94.06 131 ILE A O 1
ATOM 1079 N N . GLU A 1 132 ? -0.201 10.323 -1.518 1.00 95.94 132 GLU A N 1
ATOM 1080 C CA . GLU A 1 132 ? -1.514 9.781 -1.879 1.00 95.94 132 GLU A CA 1
ATOM 1081 C C . GLU A 1 132 ? -1.431 8.288 -2.201 1.00 95.94 132 GLU A C 1
ATOM 1083 O O . GLU A 1 132 ? -2.231 7.504 -1.697 1.00 95.94 132 GLU A O 1
ATOM 1088 N N . ALA A 1 133 ? -0.421 7.855 -2.963 1.00 96.81 133 ALA A N 1
ATOM 1089 C CA . ALA A 1 133 ? -0.208 6.432 -3.216 1.00 96.81 133 ALA A CA 1
ATOM 1090 C C . ALA A 1 133 ? -0.030 5.631 -1.913 1.00 96.81 133 ALA A C 1
ATOM 1092 O O . ALA A 1 133 ? -0.681 4.601 -1.733 1.00 96.81 133 ALA A O 1
ATOM 1093 N N . LEU A 1 134 ? 0.809 6.115 -0.989 1.00 97.69 134 LEU A N 1
ATOM 1094 C CA . LEU A 1 134 ? 1.006 5.527 0.338 1.00 97.69 134 LEU A CA 1
ATOM 1095 C C . LEU A 1 134 ? -0.306 5.451 1.126 1.00 97.69 134 LEU A C 1
ATOM 1097 O O . LEU A 1 134 ? -0.605 4.415 1.716 1.00 97.69 134 LEU A O 1
ATOM 1101 N N . MET A 1 135 ? -1.088 6.528 1.122 1.00 98.31 135 MET A N 1
ATOM 1102 C CA . MET A 1 135 ? -2.370 6.614 1.812 1.00 98.31 135 MET A CA 1
ATOM 1103 C C . MET A 1 135 ? -3.361 5.569 1.299 1.00 98.31 135 MET A C 1
ATOM 1105 O O . MET A 1 135 ? -3.930 4.843 2.109 1.00 98.31 135 MET A O 1
ATOM 1109 N N . ILE A 1 136 ? -3.530 5.433 -0.018 1.00 98.50 136 ILE A N 1
ATOM 1110 C CA . ILE A 1 136 ? -4.463 4.447 -0.587 1.00 98.50 136 ILE A CA 1
ATOM 1111 C C . ILE A 1 136 ? -3.955 3.006 -0.397 1.00 98.50 136 ILE A C 1
ATOM 1113 O O . ILE A 1 136 ? -4.753 2.086 -0.199 1.00 98.50 136 ILE A O 1
ATOM 1117 N N . ILE A 1 137 ? -2.633 2.787 -0.403 1.00 98.44 137 ILE A N 1
ATOM 1118 C CA . ILE A 1 137 ? -2.048 1.493 -0.015 1.00 98.44 137 ILE A CA 1
ATOM 1119 C C . ILE A 1 137 ? -2.391 1.184 1.449 1.00 98.44 137 ILE A C 1
ATOM 1121 O O . ILE A 1 137 ? -2.849 0.083 1.735 1.00 98.44 137 ILE A O 1
ATOM 1125 N N . MET A 1 138 ? -2.219 2.137 2.370 1.00 98.75 138 MET A N 1
ATOM 1126 C CA . MET A 1 138 ? -2.548 1.948 3.787 1.00 98.75 138 MET A CA 1
ATOM 1127 C C . MET A 1 138 ? -4.020 1.562 3.979 1.00 98.75 138 MET A C 1
ATOM 1129 O O . MET A 1 138 ? -4.308 0.599 4.681 1.00 98.75 138 MET A O 1
ATOM 1133 N N . GLU A 1 139 ? -4.949 2.244 3.306 1.00 98.62 139 GLU A N 1
ATOM 1134 C CA . GLU A 1 139 ? -6.375 1.887 3.329 1.00 98.62 139 GLU A CA 1
ATOM 1135 C C . GLU A 1 139 ? -6.620 0.429 2.915 1.00 98.62 139 GLU A C 1
ATOM 1137 O O . GLU A 1 139 ? -7.415 -0.282 3.534 1.00 98.62 139 GLU A O 1
ATOM 1142 N N . HIS A 1 140 ? -5.922 -0.033 1.873 1.00 98.50 140 HIS A N 1
ATOM 1143 C CA . HIS A 1 140 ? -6.022 -1.409 1.390 1.00 98.50 140 HIS A CA 1
ATOM 1144 C C . HIS A 1 140 ? -5.547 -2.409 2.452 1.00 98.50 140 HIS A C 1
ATOM 1146 O O . HIS A 1 140 ? -6.212 -3.414 2.708 1.00 98.50 140 HIS A O 1
ATOM 1152 N N . GLU A 1 141 ? -4.429 -2.115 3.113 1.00 98.56 141 GLU A N 1
ATOM 1153 C CA . GLU A 1 141 ? -3.896 -2.963 4.178 1.00 98.56 141 GLU A CA 1
ATOM 1154 C C . GLU A 1 141 ? -4.774 -2.939 5.442 1.00 98.56 141 GLU A C 1
ATOM 1156 O O . GLU A 1 141 ? -5.008 -3.982 6.053 1.00 98.56 141 GLU A O 1
ATOM 1161 N N . ILE A 1 142 ? -5.375 -1.797 5.789 1.00 98.56 142 ILE A N 1
ATOM 1162 C CA . ILE A 1 142 ? -6.374 -1.714 6.867 1.00 98.56 142 ILE A CA 1
ATOM 1163 C C . ILE A 1 142 ? -7.575 -2.624 6.563 1.00 98.56 142 ILE A C 1
ATOM 1165 O O . ILE A 1 142 ? -8.048 -3.337 7.450 1.00 98.56 142 ILE A O 1
ATOM 1169 N N . CYS A 1 143 ? -8.040 -2.677 5.309 1.00 98.38 143 CYS A N 1
ATOM 1170 C CA . CYS A 1 143 ? -9.113 -3.596 4.914 1.00 98.38 143 CYS A CA 1
ATOM 1171 C C . CYS A 1 143 ? -8.724 -5.065 5.130 1.00 98.38 143 CYS A C 1
ATOM 1173 O O . CYS A 1 143 ? -9.548 -5.851 5.604 1.00 98.38 143 CYS A O 1
ATOM 1175 N N . HIS A 1 144 ? -7.475 -5.437 4.829 1.00 98.19 144 HIS A N 1
ATOM 1176 C CA . HIS A 1 144 ? -6.962 -6.781 5.101 1.00 98.19 144 HIS A CA 1
ATOM 1177 C C . HIS A 1 144 ? -6.976 -7.091 6.599 1.00 98.19 144 HIS A C 1
ATOM 1179 O O . HIS A 1 144 ? -7.454 -8.155 6.994 1.00 98.19 144 HIS A O 1
ATOM 1185 N N . VAL A 1 145 ? -6.506 -6.165 7.436 1.00 97.69 145 VAL A N 1
ATOM 1186 C CA . VAL A 1 145 ? -6.517 -6.313 8.898 1.00 97.69 145 VAL A CA 1
ATOM 1187 C C . VAL A 1 145 ? -7.939 -6.523 9.428 1.00 97.69 145 VAL A C 1
ATOM 1189 O O . VAL A 1 145 ? -8.174 -7.460 10.193 1.00 97.69 145 VAL A O 1
ATOM 1192 N N . ILE A 1 146 ? -8.907 -5.718 8.978 1.00 97.06 146 ILE A N 1
ATOM 1193 C CA . ILE A 1 146 ? -10.322 -5.862 9.361 1.00 97.06 146 ILE A CA 1
ATOM 1194 C C . ILE A 1 146 ? -10.862 -7.233 8.941 1.00 97.06 146 ILE A C 1
ATOM 1196 O O . ILE A 1 146 ? -1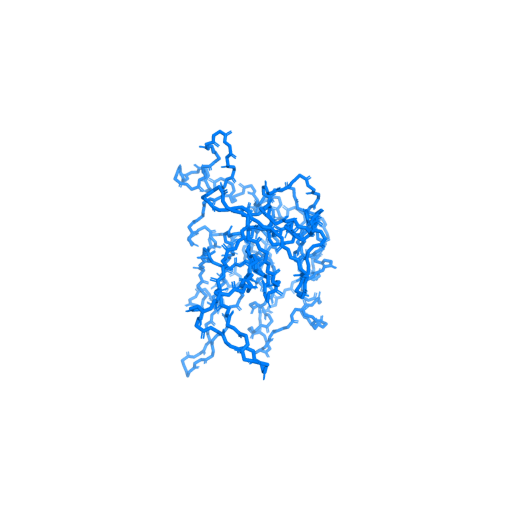1.519 -7.914 9.733 1.00 97.06 146 ILE A O 1
ATOM 1200 N N . GLU A 1 147 ? -10.585 -7.659 7.707 1.00 97.44 147 GLU A N 1
ATOM 1201 C CA . GLU A 1 147 ? -11.086 -8.928 7.186 1.00 97.44 147 GLU A CA 1
ATOM 1202 C C . GLU A 1 147 ? -10.474 -10.133 7.921 1.00 97.44 147 GLU A C 1
ATOM 1204 O O . GLU A 1 147 ? -11.202 -11.045 8.321 1.00 97.44 147 GLU A O 1
ATOM 1209 N N . PHE A 1 148 ? -9.163 -10.124 8.178 1.00 96.19 148 PHE A N 1
ATOM 1210 C CA . PHE A 1 148 ? -8.515 -11.156 8.987 1.00 96.19 148 PHE A CA 1
ATOM 1211 C C . PHE A 1 148 ? -9.063 -11.192 10.413 1.00 96.19 148 PHE A C 1
ATOM 1213 O O . PHE A 1 148 ? -9.390 -12.270 10.905 1.00 96.19 148 PHE A O 1
ATOM 1220 N N . ASN A 1 149 ? -9.211 -10.040 11.067 1.00 94.19 149 ASN A N 1
ATOM 1221 C CA . ASN A 1 149 ? -9.696 -9.988 12.441 1.00 94.19 149 ASN A CA 1
ATOM 1222 C C . ASN A 1 149 ? -11.122 -10.526 12.577 1.00 94.19 149 ASN A C 1
ATOM 1224 O O . ASN A 1 149 ? -11.452 -11.212 13.542 1.00 94.19 149 ASN A O 1
ATOM 1228 N N . ASN A 1 150 ? -11.981 -10.206 11.614 1.00 94.50 150 ASN A N 1
ATOM 1229 C CA . ASN A 1 150 ? -13.388 -10.568 11.690 1.00 94.50 150 ASN A CA 1
ATOM 1230 C C . ASN A 1 150 ? -13.670 -11.989 11.202 1.00 94.50 150 ASN A C 1
ATOM 1232 O O . ASN A 1 150 ? -14.657 -12.580 11.633 1.00 94.50 150 ASN A O 1
ATOM 1236 N N . TYR A 1 151 ? -12.834 -12.530 10.311 1.00 94.19 151 TYR A N 1
ATOM 1237 C CA . TYR A 1 151 ? -13.146 -13.776 9.610 1.00 94.19 151 TYR A CA 1
ATOM 1238 C C . TYR A 1 151 ? -12.006 -14.800 9.556 1.00 94.19 151 TYR A C 1
ATOM 1240 O O . TYR A 1 151 ? -12.168 -15.847 8.934 1.00 94.19 151 TYR A O 1
ATOM 1248 N N . GLY A 1 152 ? -10.843 -14.509 10.140 1.00 92.75 152 GLY A N 1
ATOM 1249 C CA . GLY A 1 152 ? -9.681 -15.406 10.189 1.00 92.75 152 GLY A CA 1
ATOM 1250 C C . GLY A 1 152 ? -8.942 -15.604 8.860 1.00 92.75 152 GLY A C 1
ATOM 1251 O O . GLY A 1 152 ? -7.919 -16.279 8.826 1.00 92.75 152 GLY A O 1
ATOM 1252 N N . GLN A 1 153 ? -9.431 -15.018 7.766 1.00 94.69 153 GLN A N 1
ATOM 1253 C CA . GLN A 1 153 ? -8.829 -15.101 6.437 1.00 94.69 153 GLN A CA 1
ATOM 1254 C C . GLN A 1 153 ? -9.160 -13.855 5.621 1.00 94.69 153 GLN A C 1
ATOM 1256 O O . GLN A 1 153 ? -10.227 -13.265 5.804 1.00 94.69 153 GLN A O 1
ATOM 1261 N N . SER A 1 154 ? -8.300 -13.516 4.663 1.00 97.12 154 SER A N 1
ATOM 1262 C CA . SER A 1 154 ? -8.501 -12.362 3.793 1.00 97.12 154 SER A CA 1
ATOM 1263 C C . SER A 1 154 ? -8.131 -12.652 2.338 1.00 97.12 154 SER A C 1
ATOM 1265 O O . SER A 1 154 ? -7.184 -13.387 2.061 1.00 97.12 154 SER A O 1
ATOM 1267 N N . ASN A 1 155 ? -8.900 -12.092 1.400 1.00 96.94 155 ASN A N 1
ATOM 1268 C CA . ASN A 1 155 ? -8.664 -12.241 -0.035 1.00 96.94 155 ASN A CA 1
ATOM 1269 C C . ASN A 1 155 ? -9.190 -11.020 -0.796 1.00 96.94 155 ASN A C 1
ATOM 1271 O O . ASN A 1 155 ? -10.398 -10.881 -0.991 1.00 96.94 155 ASN A O 1
ATOM 1275 N N . CYS A 1 156 ? -8.283 -10.194 -1.324 1.00 95.44 156 CYS A N 1
ATOM 1276 C CA . CYS A 1 156 ? -8.656 -8.960 -2.014 1.00 95.44 156 CYS A CA 1
ATOM 1277 C C . CYS A 1 156 ? -9.482 -9.173 -3.291 1.00 95.44 156 CYS A C 1
ATOM 1279 O O . CYS A 1 156 ? -10.250 -8.303 -3.692 1.00 95.44 156 CYS A O 1
ATOM 1281 N N . LYS A 1 157 ? -9.408 -10.352 -3.917 1.00 96.31 157 LYS A N 1
ATOM 1282 C CA . LYS A 1 157 ? -10.237 -10.683 -5.087 1.00 96.31 157 LYS A CA 1
ATOM 1283 C C . LYS A 1 157 ? -11.677 -11.034 -4.714 1.00 96.31 157 LYS A C 1
ATOM 1285 O O . LYS A 1 157 ? -12.558 -10.921 -5.573 1.00 96.31 157 LYS A O 1
ATOM 1290 N N . ALA A 1 158 ? -11.909 -11.465 -3.475 1.00 97.38 158 ALA A N 1
ATOM 1291 C CA . ALA A 1 158 ? -13.207 -11.926 -3.010 1.00 97.38 158 ALA A CA 1
ATOM 1292 C C . AL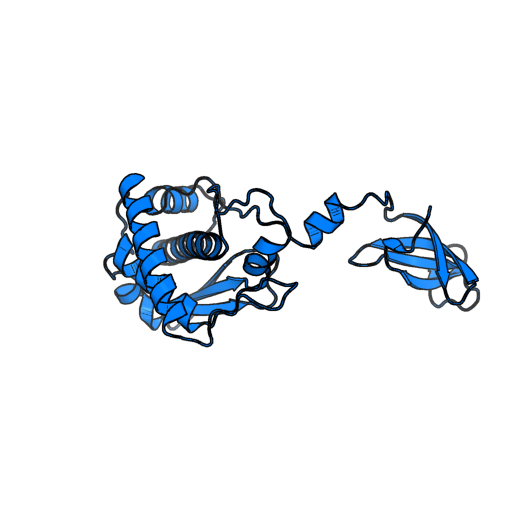A A 1 158 ? -14.185 -10.761 -2.803 1.00 97.38 158 ALA A C 1
ATOM 1294 O O . ALA A 1 158 ? -13.798 -9.625 -2.527 1.00 97.38 158 ALA A O 1
ATOM 1295 N N . TYR A 1 159 ? -15.480 -11.066 -2.914 1.00 97.00 159 TYR A N 1
ATOM 1296 C CA . TYR A 1 159 ? -16.557 -10.089 -2.747 1.00 97.00 159 TYR A CA 1
ATOM 1297 C C . TYR A 1 159 ? -16.485 -9.361 -1.401 1.00 97.00 159 TYR A C 1
ATOM 1299 O O . TYR A 1 159 ? -16.657 -8.148 -1.346 1.00 97.00 159 TYR A O 1
ATOM 1307 N N . ARG A 1 160 ? -16.188 -10.092 -0.323 1.00 96.88 160 ARG A N 1
ATOM 1308 C CA . ARG A 1 160 ? -16.161 -9.548 1.036 1.00 96.88 160 ARG A CA 1
ATOM 1309 C C . ARG A 1 160 ? -15.128 -8.437 1.195 1.00 96.88 160 ARG A C 1
ATOM 1311 O O . ARG A 1 160 ? -15.495 -7.357 1.642 1.00 96.88 160 ARG A O 1
ATOM 1318 N N . PHE A 1 161 ? -13.888 -8.661 0.766 1.00 98.12 161 PHE A N 1
ATOM 1319 C CA . PHE A 1 161 ? -12.870 -7.613 0.781 1.00 98.12 161 PHE A CA 1
ATOM 1320 C C . PHE A 1 161 ? -13.292 -6.404 -0.055 1.00 98.12 161 PHE A C 1
ATOM 1322 O O . PHE A 1 161 ? -13.249 -5.280 0.432 1.00 98.12 161 PHE A O 1
ATOM 1329 N N . LYS A 1 162 ? -13.758 -6.630 -1.292 1.00 97.94 162 LYS A N 1
ATOM 1330 C CA . LYS A 1 162 ? -14.213 -5.550 -2.186 1.00 97.94 162 LYS A CA 1
ATOM 1331 C C . LYS A 1 162 ? -15.357 -4.741 -1.578 1.00 97.94 162 LYS A C 1
ATOM 1333 O O . LYS A 1 162 ? -15.428 -3.534 -1.776 1.00 97.94 162 LYS A O 1
ATOM 1338 N N . LYS A 1 163 ? -16.255 -5.398 -0.840 1.00 97.19 163 LYS A N 1
ATOM 1339 C CA . LYS A 1 163 ? -17.334 -4.739 -0.106 1.00 97.19 163 LYS A CA 1
ATOM 1340 C C . LYS A 1 163 ? -16.769 -3.853 1.007 1.00 97.19 163 LYS A C 1
ATOM 1342 O O . LYS A 1 163 ? -17.108 -2.677 1.034 1.00 97.19 163 LYS A O 1
ATOM 1347 N N . ILE A 1 164 ? -15.876 -4.387 1.847 1.00 97.31 164 ILE A N 1
ATOM 1348 C CA . ILE A 1 164 ? -15.206 -3.639 2.928 1.00 97.31 164 ILE A CA 1
ATOM 1349 C C . ILE A 1 164 ? -14.489 -2.404 2.361 1.00 97.31 164 ILE A C 1
ATOM 1351 O O . ILE A 1 164 ? -14.748 -1.283 2.795 1.00 97.31 164 ILE A O 1
ATOM 1355 N N . SER A 1 165 ? -13.635 -2.583 1.351 1.00 97.81 165 SER A N 1
ATOM 1356 C CA . SER A 1 165 ? -12.831 -1.489 0.796 1.00 97.81 165 SER A CA 1
ATOM 1357 C C . SER A 1 165 ? -13.665 -0.427 0.077 1.00 97.81 165 SER A C 1
ATOM 1359 O O . SER A 1 165 ? -13.357 0.764 0.153 1.00 97.81 165 SER A O 1
ATOM 1361 N N . ARG A 1 166 ? -14.762 -0.823 -0.579 1.00 97.62 166 ARG A N 1
ATOM 1362 C CA . ARG A 1 166 ? -15.713 0.115 -1.189 1.00 97.62 166 ARG A CA 1
ATOM 1363 C C . ARG A 1 166 ? -16.502 0.898 -0.140 1.00 97.62 166 ARG A C 1
ATOM 1365 O O . ARG A 1 166 ? -16.656 2.101 -0.290 1.00 97.62 166 ARG A O 1
ATOM 1372 N N . GLU A 1 167 ? -17.001 0.241 0.902 1.00 96.88 167 GLU A N 1
ATOM 1373 C CA . GLU A 1 167 ? -17.853 0.881 1.915 1.00 96.88 167 GLU A CA 1
ATOM 1374 C C . GLU A 1 167 ? -17.094 1.854 2.819 1.00 96.88 167 GLU A C 1
ATOM 1376 O O . GLU A 1 167 ? -17.641 2.894 3.187 1.00 96.88 167 GLU A O 1
ATOM 1381 N N . ILE A 1 168 ? -15.850 1.524 3.174 1.00 97.56 168 ILE A N 1
ATOM 1382 C CA . ILE A 1 168 ? -15.037 2.357 4.065 1.00 97.56 168 ILE A CA 1
ATOM 1383 C C . ILE A 1 168 ? -14.316 3.453 3.271 1.00 97.56 168 ILE A C 1
ATOM 1385 O O . ILE A 1 168 ? -14.317 4.611 3.684 1.00 97.56 168 ILE A O 1
ATOM 1389 N N . PHE A 1 169 ? -13.717 3.099 2.128 1.00 98.00 169 PHE A N 1
ATOM 1390 C CA . PHE A 1 169 ? -12.755 3.954 1.421 1.00 98.00 169 PHE A CA 1
ATOM 1391 C C . PHE A 1 169 ? -13.106 4.231 -0.049 1.00 98.00 169 PHE A C 1
ATOM 1393 O O . PHE A 1 169 ? -12.336 4.890 -0.750 1.00 98.00 169 PHE A O 1
ATOM 1400 N N . ASN A 1 170 ? -14.250 3.762 -0.554 1.00 97.44 170 ASN A N 1
ATOM 1401 C CA . ASN A 1 170 ? -14.657 3.941 -1.954 1.00 97.44 170 ASN A CA 1
ATOM 1402 C C . ASN A 1 170 ? -13.603 3.435 -2.966 1.00 97.44 170 ASN A C 1
ATOM 1404 O O . ASN A 1 170 ? -13.360 4.054 -4.004 1.00 97.44 170 ASN A O 1
ATOM 1408 N N . HIS A 1 171 ? -12.928 2.320 -2.657 1.00 97.75 171 HIS A N 1
ATOM 1409 C CA . HIS A 1 171 ? -12.006 1.678 -3.602 1.00 97.75 171 HIS A CA 1
ATOM 1410 C C . HIS A 1 171 ? -12.764 1.164 -4.834 1.00 97.75 171 HIS A C 1
ATOM 1412 O O . HIS A 1 171 ? -13.837 0.569 -4.718 1.00 97.75 171 HIS A O 1
ATOM 1418 N N . LYS A 1 172 ? -12.177 1.363 -6.020 1.00 95.94 172 LYS A N 1
ATOM 1419 C CA . LYS A 1 172 ? -12.737 0.953 -7.326 1.00 95.94 172 LYS A CA 1
ATOM 1420 C C . LYS A 1 172 ? -12.014 -0.257 -7.930 1.00 95.94 172 LYS A C 1
ATOM 1422 O O . LYS A 1 172 ? -12.475 -0.845 -8.901 1.00 95.94 172 LYS A O 1
ATOM 1427 N N . GLY A 1 173 ? -10.886 -0.643 -7.344 1.00 93.75 173 GLY A N 1
ATOM 1428 C CA . GLY A 1 173 ? -10.046 -1.759 -7.758 1.00 93.75 173 GLY A CA 1
ATOM 1429 C C . GLY A 1 173 ? -9.238 -2.308 -6.585 1.00 93.75 173 GLY A C 1
ATOM 1430 O O . GLY A 1 173 ? -9.391 -1.870 -5.449 1.00 93.75 173 GLY A O 1
ATOM 1431 N N . ILE A 1 174 ? -8.375 -3.284 -6.864 1.00 92.06 174 ILE A N 1
ATOM 1432 C CA . ILE A 1 174 ? -7.591 -4.007 -5.840 1.00 92.06 174 ILE A CA 1
ATOM 1433 C C . ILE A 1 174 ? -6.092 -4.052 -6.152 1.00 92.06 174 ILE A C 1
ATOM 1435 O O . ILE A 1 174 ? -5.327 -4.706 -5.452 1.00 92.06 174 ILE A O 1
ATOM 1439 N N . TYR A 1 175 ? -5.684 -3.400 -7.238 1.00 90.56 175 TYR A N 1
ATOM 1440 C CA . TYR A 1 175 ? -4.314 -3.369 -7.727 1.00 90.56 175 TYR A CA 1
ATOM 1441 C C . TYR A 1 175 ? -3.803 -1.934 -7.755 1.00 90.56 175 TYR A C 1
ATOM 1443 O O . TYR A 1 175 ? -4.591 -0.987 -7.794 1.00 90.56 175 TYR A O 1
ATOM 1451 N N . HIS A 1 176 ? -2.481 -1.784 -7.759 1.00 90.25 176 HIS A N 1
ATOM 1452 C CA . HIS A 1 176 ? -1.848 -0.539 -8.166 1.00 90.25 176 HIS A CA 1
ATOM 1453 C C . HIS A 1 176 ? -1.385 -0.642 -9.617 1.00 90.25 176 HIS A C 1
ATOM 1455 O O . HIS A 1 176 ? -0.945 -1.693 -10.078 1.00 90.25 176 HIS A O 1
ATOM 1461 N N . GLU A 1 177 ? -1.414 0.492 -10.294 1.00 90.56 177 GLU A N 1
ATOM 1462 C CA . GLU A 1 177 ? -0.952 0.696 -11.665 1.00 90.56 177 GLU A CA 1
ATOM 1463 C C . GLU A 1 177 ? 0.254 1.646 -11.668 1.00 90.56 177 GLU A C 1
ATOM 1465 O O . GLU A 1 177 ? 0.502 2.384 -12.613 1.00 90.56 177 GLU A O 1
ATOM 1470 N N . ILE A 1 178 ? 1.024 1.645 -10.574 1.00 89.12 178 ILE A N 1
ATOM 1471 C CA . ILE A 1 178 ? 2.329 2.308 -10.513 1.00 89.12 178 ILE A CA 1
ATOM 1472 C C . ILE A 1 178 ? 3.322 1.489 -11.356 1.00 89.12 178 ILE A C 1
ATOM 1474 O O . ILE A 1 178 ? 3.551 0.316 -11.026 1.00 89.12 178 ILE A O 1
ATOM 1478 N N . PRO A 1 179 ? 3.925 2.072 -12.412 1.00 84.75 179 PRO A N 1
ATOM 1479 C CA . PRO A 1 179 ? 4.864 1.365 -13.272 1.00 84.75 179 PRO A CA 1
ATOM 1480 C C . PRO A 1 179 ? 6.028 0.796 -12.473 1.00 84.75 179 PRO A C 1
ATOM 1482 O O . PRO A 1 179 ? 6.511 1.398 -11.524 1.00 84.75 179 PRO A O 1
ATOM 1485 N N . SER A 1 180 ? 6.534 -0.361 -12.873 1.00 85.38 180 SER A N 1
ATOM 1486 C CA . SER A 1 180 ? 7.789 -0.886 -12.341 1.00 85.38 180 SER A CA 1
ATOM 1487 C C . SER A 1 180 ? 8.894 -0.697 -13.371 1.00 85.38 180 SER A C 1
ATOM 1489 O O . SER A 1 180 ? 8.645 -0.749 -14.573 1.00 85.38 180 SER A O 1
ATOM 1491 N N . ARG A 1 181 ? 10.157 -0.602 -12.938 1.00 78.06 181 ARG A N 1
ATOM 1492 C CA . ARG A 1 181 ? 11.297 -0.629 -13.881 1.00 78.06 181 ARG A CA 1
ATOM 1493 C C . ARG A 1 181 ? 11.236 -1.840 -14.827 1.00 78.06 181 ARG A C 1
ATOM 1495 O O . ARG A 1 181 ? 11.646 -1.751 -15.977 1.00 78.06 181 ARG A O 1
ATOM 1502 N N . LYS A 1 182 ? 10.681 -2.966 -14.356 1.00 74.44 182 LYS A N 1
ATOM 1503 C CA . LYS A 1 182 ? 10.454 -4.173 -15.160 1.00 74.44 182 LYS A CA 1
ATOM 1504 C C . LYS A 1 182 ? 9.366 -3.973 -16.223 1.00 74.44 182 LYS A C 1
ATOM 1506 O O . LYS A 1 182 ? 9.587 -4.405 -17.351 1.00 74.44 182 LYS A O 1
ATOM 1511 N N . SER A 1 183 ? 8.226 -3.355 -15.901 1.00 71.94 183 SER A N 1
ATOM 1512 C CA . SER A 1 183 ? 7.172 -3.078 -16.894 1.00 71.94 183 SER A CA 1
ATOM 1513 C C . SER A 1 183 ? 7.650 -2.063 -17.927 1.00 71.94 183 SER A C 1
ATOM 1515 O O . SER A 1 183 ? 7.567 -2.347 -19.115 1.00 71.94 183 SER A O 1
ATOM 1517 N N . LEU A 1 184 ? 8.317 -0.993 -17.489 1.00 66.25 184 LEU A N 1
ATOM 1518 C CA . LEU A 1 184 ? 8.909 -0.005 -18.394 1.00 66.25 184 LEU A CA 1
ATOM 1519 C C . LEU A 1 184 ? 9.975 -0.620 -19.295 1.00 66.25 184 LEU A C 1
ATOM 1521 O O . LEU A 1 184 ? 10.022 -0.323 -20.475 1.00 66.25 184 LEU A O 1
ATOM 1525 N N . SER A 1 185 ? 10.806 -1.537 -18.792 1.00 60.72 185 SER A N 1
ATOM 1526 C CA . SER A 1 185 ? 11.764 -2.245 -19.653 1.00 60.72 185 SER A CA 1
ATOM 1527 C C . SER A 1 185 ? 11.098 -3.163 -20.683 1.00 60.72 185 SER A C 1
ATOM 1529 O O . SER A 1 185 ? 11.715 -3.464 -21.695 1.00 60.72 185 SER A O 1
ATOM 1531 N N . LYS A 1 186 ? 9.868 -3.636 -20.434 1.00 60.56 186 LYS A N 1
ATOM 1532 C CA . LYS A 1 186 ? 9.093 -4.409 -21.414 1.00 60.56 186 LYS A CA 1
ATOM 1533 C C . LYS A 1 186 ? 8.435 -3.498 -22.450 1.00 60.56 186 LYS A C 1
ATOM 1535 O O . LYS A 1 186 ? 8.434 -3.863 -23.614 1.00 60.56 186 LYS A O 1
ATOM 1540 N N . GLU A 1 187 ? 7.920 -2.345 -22.037 1.00 54.38 187 GLU A N 1
ATOM 1541 C CA . GLU A 1 187 ? 7.350 -1.330 -22.937 1.00 54.38 187 GLU A CA 1
ATOM 1542 C C . GLU A 1 187 ? 8.441 -0.671 -23.798 1.00 54.38 187 GLU A C 1
ATOM 1544 O O . GLU A 1 187 ? 8.277 -0.524 -25.002 1.00 54.38 187 GLU A O 1
ATOM 1549 N N . ASN A 1 188 ? 9.614 -0.408 -23.214 1.00 46.62 188 ASN A N 1
ATOM 1550 C CA . ASN A 1 188 ? 10.798 0.134 -23.890 1.00 46.62 188 ASN A CA 1
ATOM 1551 C C . ASN A 1 188 ? 11.605 -0.922 -24.665 1.00 46.62 188 ASN A C 1
ATOM 1553 O O . ASN A 1 188 ? 12.694 -0.618 -25.155 1.00 46.62 188 ASN A O 1
ATOM 1557 N N . LYS A 1 189 ? 11.130 -2.171 -24.782 1.00 49.94 189 LYS A N 1
ATOM 1558 C CA . LYS A 1 189 ? 11.736 -3.153 -25.695 1.00 49.94 189 LYS A CA 1
ATOM 1559 C C . LYS A 1 189 ? 11.340 -2.818 -27.137 1.00 49.94 189 LYS A C 1
ATOM 1561 O O . LYS A 1 189 ? 10.592 -3.536 -27.784 1.00 49.94 189 LYS A O 1
ATOM 1566 N N . SER A 1 190 ? 11.965 -1.770 -27.661 1.00 47.91 190 SER A N 1
ATOM 1567 C CA . SER A 1 190 ? 12.243 -1.590 -29.089 1.00 47.91 190 SER A CA 1
ATOM 1568 C C . SER A 1 190 ? 13.291 -2.589 -29.613 1.00 47.91 190 SER A C 1
ATOM 1570 O O . SER A 1 190 ? 13.586 -2.628 -30.802 1.00 47.91 190 SER A O 1
ATOM 1572 N N . ILE A 1 191 ? 13.836 -3.450 -28.748 1.00 60.44 191 ILE A N 1
ATOM 1573 C CA . ILE A 1 191 ? 14.681 -4.582 -29.126 1.00 60.44 191 ILE A CA 1
ATOM 1574 C C . ILE A 1 191 ? 13.809 -5.838 -29.109 1.00 60.44 191 ILE A C 1
ATOM 1576 O O . ILE A 1 191 ? 13.551 -6.437 -28.062 1.00 60.44 191 ILE A O 1
ATOM 1580 N N . ASN A 1 192 ? 13.340 -6.210 -30.300 1.00 70.00 192 ASN A N 1
ATOM 1581 C CA . ASN A 1 192 ? 12.551 -7.402 -30.603 1.00 70.00 192 ASN A CA 1
ATOM 1582 C C . ASN A 1 192 ? 13.398 -8.689 -30.448 1.00 70.00 192 ASN A C 1
ATOM 1584 O O . ASN A 1 192 ? 13.541 -9.452 -31.398 1.00 70.00 192 ASN A O 1
ATOM 1588 N N . ILE A 1 193 ? 14.037 -8.887 -29.285 1.00 78.88 193 ILE A N 1
ATOM 1589 C CA . ILE A 1 193 ? 14.866 -10.052 -28.940 1.00 78.88 193 ILE A CA 1
ATOM 1590 C C . ILE A 1 193 ? 14.156 -10.891 -27.872 1.00 78.88 193 ILE A C 1
ATOM 1592 O O . ILE A 1 193 ? 13.837 -10.424 -26.770 1.00 78.88 193 ILE A O 1
ATOM 1596 N N . SER A 1 194 ? 13.968 -12.156 -28.212 1.00 84.56 194 SER A N 1
ATOM 1597 C CA . SER A 1 194 ? 13.292 -13.216 -27.482 1.00 84.56 194 SER A CA 1
ATOM 1598 C C . SER A 1 194 ? 14.249 -14.376 -27.201 1.00 84.56 194 SER A C 1
ATOM 1600 O O . SER A 1 194 ? 15.334 -14.486 -27.773 1.00 84.56 194 SER A O 1
ATOM 1602 N N . VAL A 1 195 ? 13.859 -15.254 -26.276 1.00 85.00 195 VAL A N 1
ATOM 1603 C CA . VAL A 1 195 ? 14.585 -16.510 -26.037 1.00 85.00 195 VAL A CA 1
ATOM 1604 C C . VAL A 1 195 ? 14.541 -17.357 -27.311 1.00 85.00 195 VAL A C 1
ATOM 1606 O O . VAL A 1 195 ? 13.488 -17.484 -27.925 1.00 85.00 195 VAL A O 1
ATOM 1609 N N . GLY A 1 196 ? 15.685 -17.918 -27.698 1.00 85.94 196 GLY A N 1
ATOM 1610 C CA . GLY A 1 196 ? 15.876 -18.669 -28.939 1.00 85.94 196 GLY A CA 1
ATOM 1611 C C . GLY A 1 196 ? 16.449 -17.847 -30.095 1.00 85.94 196 GLY A C 1
ATOM 1612 O O . GLY A 1 196 ? 16.959 -18.437 -31.044 1.00 85.94 196 GLY A O 1
ATOM 1613 N N . ASP A 1 197 ? 16.437 -16.514 -30.012 1.00 89.81 197 ASP A N 1
ATOM 1614 C CA . ASP A 1 197 ? 16.986 -15.674 -31.076 1.00 89.81 197 ASP A CA 1
ATOM 1615 C C . ASP A 1 197 ? 18.509 -15.822 -31.197 1.00 89.81 197 ASP A C 1
ATOM 1617 O O . ASP A 1 197 ? 19.228 -15.899 -30.193 1.00 89.81 197 ASP A O 1
ATOM 1621 N N . LYS A 1 198 ? 19.003 -15.808 -32.441 1.00 93.75 198 LYS A N 1
ATOM 1622 C CA . LYS A 1 198 ? 20.420 -15.573 -32.736 1.00 93.75 198 LYS A CA 1
ATOM 1623 C C . LYS A 1 198 ? 20.719 -14.092 -32.574 1.00 93.75 198 LYS A C 1
ATOM 1625 O O . LYS A 1 198 ? 19.958 -13.251 -33.045 1.00 93.75 198 LYS A O 1
ATOM 1630 N N . VAL A 1 199 ? 21.811 -13.791 -31.886 1.00 92.75 199 VAL A N 1
ATOM 1631 C CA . VAL A 1 199 ? 22.223 -12.421 -31.592 1.00 92.75 199 VAL A CA 1
ATOM 1632 C C . VAL A 1 199 ? 23.733 -12.269 -31.701 1.00 92.75 199 VAL A C 1
ATOM 1634 O O . VAL A 1 199 ? 24.488 -13.204 -31.423 1.00 92.75 199 VAL A O 1
ATOM 1637 N N . LYS A 1 200 ? 24.168 -11.061 -32.049 1.00 94.75 200 LYS A N 1
ATOM 1638 C CA . LYS A 1 200 ? 25.565 -10.629 -32.087 1.00 94.75 200 LYS A CA 1
ATOM 1639 C C . LYS A 1 200 ? 25.828 -9.557 -31.037 1.00 94.75 200 LYS A C 1
ATOM 1641 O O . LYS A 1 200 ? 24.965 -8.720 -30.769 1.00 94.75 200 LYS A O 1
ATOM 1646 N N . PHE A 1 201 ? 27.023 -9.572 -30.455 1.00 93.31 201 PHE A N 1
ATOM 1647 C CA . PHE A 1 201 ? 27.498 -8.536 -29.536 1.00 93.31 201 PHE A CA 1
ATOM 1648 C C . PHE A 1 201 ? 29.016 -8.387 -29.596 1.00 93.31 201 PHE A C 1
ATOM 1650 O O . PHE A 1 201 ? 29.726 -9.338 -29.918 1.00 93.31 201 PHE A O 1
ATOM 1657 N N . SER A 1 202 ? 29.517 -7.204 -29.244 1.00 92.81 202 SER A N 1
ATOM 1658 C CA . SER A 1 202 ? 30.952 -6.910 -29.233 1.00 92.81 202 SER A CA 1
ATOM 1659 C C . SER A 1 202 ? 31.506 -6.898 -27.809 1.00 92.81 202 SER A C 1
ATOM 1661 O O . SER A 1 202 ? 30.890 -6.346 -26.894 1.00 92.81 202 SER A O 1
ATOM 1663 N N . TYR A 1 203 ? 32.681 -7.493 -27.614 1.00 91.81 203 TYR A N 1
ATOM 1664 C CA . TYR A 1 203 ? 33.426 -7.461 -26.357 1.00 91.81 203 TYR A CA 1
ATOM 1665 C C . TYR A 1 203 ? 34.933 -7.495 -26.640 1.00 91.81 203 TYR A C 1
ATOM 1667 O O . TYR A 1 203 ? 35.403 -8.399 -27.330 1.00 91.81 203 TYR A O 1
ATOM 1675 N N . LYS A 1 204 ? 35.689 -6.527 -26.097 1.00 87.94 204 LYS A N 1
ATOM 1676 C CA . LYS A 1 204 ? 37.137 -6.354 -26.355 1.00 87.94 204 LYS A CA 1
ATOM 1677 C C . LYS A 1 204 ? 37.468 -6.394 -27.856 1.00 87.94 204 LYS 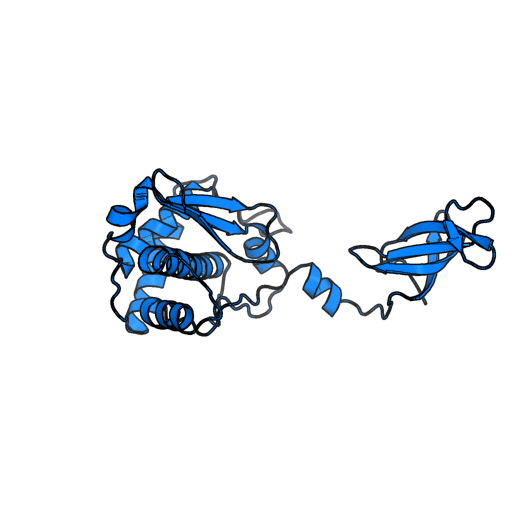A C 1
ATOM 1679 O O . LYS A 1 204 ? 38.243 -7.240 -28.296 1.00 87.94 204 LYS A O 1
ATOM 1684 N N . ASP A 1 205 ? 36.766 -5.564 -28.629 1.00 89.12 205 ASP A N 1
ATOM 1685 C CA . ASP A 1 205 ? 36.921 -5.405 -30.087 1.00 89.12 205 ASP A CA 1
ATOM 1686 C C . ASP A 1 205 ? 36.699 -6.672 -30.928 1.00 89.12 205 ASP A C 1
ATOM 1688 O O . ASP A 1 205 ? 36.954 -6.696 -32.129 1.00 89.12 205 ASP A O 1
ATOM 1692 N N . LYS A 1 206 ? 36.153 -7.731 -30.319 1.00 90.75 206 LYS A N 1
ATOM 1693 C CA . LYS A 1 206 ? 35.733 -8.953 -31.006 1.00 90.75 206 LYS A CA 1
ATOM 1694 C C . LYS A 1 206 ? 34.220 -9.055 -31.012 1.00 90.75 206 LYS A C 1
ATOM 1696 O O . LYS A 1 206 ? 33.568 -8.778 -30.005 1.00 90.75 206 LYS A O 1
ATOM 1701 N N . THR A 1 207 ? 33.671 -9.473 -32.146 1.00 93.75 207 THR A N 1
ATOM 1702 C CA . THR A 1 207 ? 32.241 -9.757 -32.284 1.00 93.75 207 THR A CA 1
ATOM 1703 C C . THR A 1 207 ? 31.996 -11.232 -32.014 1.00 93.75 207 THR A C 1
ATOM 1705 O O . THR A 1 207 ? 32.675 -12.092 -32.569 1.00 93.75 207 THR A O 1
ATOM 1708 N N . TYR A 1 208 ? 31.014 -11.512 -31.169 1.00 95.50 208 TYR A N 1
ATOM 1709 C CA . TYR A 1 208 ? 30.569 -12.852 -30.825 1.00 95.50 208 TYR A CA 1
ATOM 1710 C C . TYR A 1 208 ? 29.138 -13.042 -31.308 1.00 95.50 208 TYR A C 1
ATOM 1712 O O . TYR A 1 208 ? 28.329 -12.116 -31.246 1.00 95.50 208 TYR A O 1
ATOM 1720 N N . GLU A 1 209 ? 28.827 -14.254 -31.756 1.00 95.94 209 GLU A N 1
ATOM 1721 C CA . GLU A 1 209 ? 27.483 -14.670 -32.143 1.00 95.94 209 GLU A CA 1
ATOM 1722 C C . GLU A 1 209 ? 27.035 -15.829 -31.253 1.00 95.94 209 GLU A C 1
ATOM 1724 O O . GLU A 1 209 ? 27.817 -16.725 -30.925 1.00 95.94 209 GLU A O 1
ATOM 1729 N N . GLY A 1 210 ? 25.773 -15.817 -30.839 1.00 94.88 210 GLY A N 1
ATOM 1730 C CA . GLY A 1 210 ? 25.226 -16.894 -30.032 1.00 94.88 210 GLY A CA 1
ATOM 1731 C C . GLY A 1 210 ? 23.710 -16.889 -29.962 1.00 94.88 210 GLY A C 1
ATOM 1732 O O . GLY A 1 210 ? 23.037 -16.049 -30.555 1.00 94.88 210 GLY A O 1
ATOM 1733 N N . LEU A 1 211 ? 23.176 -17.854 -29.219 1.00 95.06 211 LEU A N 1
ATOM 1734 C CA . LEU A 1 211 ? 21.739 -18.036 -29.026 1.00 95.06 211 LEU A CA 1
ATOM 1735 C C . LEU A 1 211 ? 21.305 -17.521 -27.659 1.00 95.06 211 LEU A C 1
ATOM 1737 O O . LEU A 1 211 ? 21.930 -17.831 -26.641 1.00 95.06 211 LEU A O 1
ATOM 1741 N N . VAL A 1 212 ? 20.205 -16.776 -27.612 1.00 92.75 212 VAL A N 1
ATOM 1742 C CA . VAL A 1 212 ? 19.623 -16.321 -26.349 1.00 92.75 212 VAL A CA 1
ATOM 1743 C C . VAL A 1 212 ? 18.976 -17.500 -25.628 1.00 92.75 212 VAL A C 1
ATOM 1745 O O . VAL A 1 212 ? 17.955 -18.025 -26.056 1.00 92.75 212 VAL A O 1
ATOM 1748 N N . PHE A 1 213 ? 19.542 -17.897 -24.494 1.00 91.12 213 PHE A N 1
ATOM 1749 C CA . PHE A 1 213 ? 19.030 -18.989 -23.667 1.00 91.12 213 PHE A CA 1
ATOM 1750 C C . PHE A 1 213 ? 18.014 -18.518 -22.620 1.00 91.12 213 PHE A C 1
ATOM 1752 O O . PHE A 1 213 ? 17.067 -19.229 -22.302 1.00 91.12 213 PHE A O 1
ATOM 1759 N N . ASN A 1 214 ? 18.203 -17.318 -22.064 1.00 86.81 214 ASN A N 1
ATOM 1760 C CA . ASN A 1 214 ? 17.300 -16.737 -21.068 1.00 86.81 214 ASN A CA 1
ATOM 1761 C C . ASN A 1 214 ? 17.384 -15.203 -21.098 1.00 86.81 214 ASN A C 1
ATOM 1763 O O . ASN A 1 214 ? 18.428 -14.650 -21.442 1.00 86.81 214 ASN A O 1
ATOM 1767 N N . ILE A 1 215 ? 16.320 -14.502 -20.699 1.00 81.94 215 ILE A N 1
ATOM 1768 C CA . ILE A 1 215 ? 16.300 -13.037 -20.589 1.00 81.94 215 ILE A CA 1
ATOM 1769 C C . ILE A 1 215 ? 15.785 -12.624 -19.208 1.00 81.94 215 ILE A C 1
ATOM 1771 O O . ILE A 1 215 ? 14.647 -12.901 -18.838 1.00 81.94 215 ILE A O 1
ATOM 1775 N N . THR A 1 216 ? 16.617 -11.891 -18.467 1.00 79.56 216 THR A N 1
ATOM 1776 C CA . THR A 1 216 ? 16.245 -11.226 -17.205 1.00 79.56 216 THR A CA 1
ATOM 1777 C C . THR A 1 216 ? 16.449 -9.707 -17.342 1.00 79.56 216 THR A C 1
ATOM 1779 O O . THR A 1 216 ? 15.902 -9.114 -18.267 1.00 79.56 216 THR A O 1
ATOM 1782 N N . LYS A 1 217 ? 17.259 -9.061 -16.483 1.00 71.06 217 LYS A N 1
ATOM 1783 C CA . LYS A 1 217 ? 17.768 -7.688 -16.710 1.00 71.06 217 LYS A CA 1
ATOM 1784 C C . LYS A 1 217 ? 18.762 -7.639 -17.887 1.00 71.06 217 LYS A C 1
ATOM 1786 O O . LYS A 1 217 ? 18.953 -6.599 -18.504 1.00 71.06 217 LYS A O 1
ATOM 1791 N N . ARG A 1 218 ? 19.399 -8.775 -18.180 1.00 85.06 218 ARG A N 1
ATOM 1792 C CA . ARG A 1 218 ? 20.358 -9.018 -19.268 1.00 85.06 218 ARG A CA 1
ATOM 1793 C C . ARG A 1 218 ? 20.026 -10.350 -19.940 1.00 85.06 218 ARG A C 1
ATOM 1795 O O . ARG A 1 218 ? 19.370 -11.190 -19.313 1.00 85.06 218 ARG A O 1
ATOM 1802 N N . ALA A 1 219 ? 20.455 -10.541 -21.181 1.00 87.81 219 ALA A N 1
ATOM 1803 C CA . ALA A 1 219 ? 20.340 -11.830 -21.846 1.00 87.81 219 ALA A CA 1
ATOM 1804 C C . ALA A 1 219 ? 21.474 -12.758 -21.411 1.00 87.81 219 ALA A C 1
ATOM 1806 O O . ALA A 1 219 ? 22.617 -12.333 -21.238 1.00 87.81 219 ALA A O 1
ATOM 1807 N N . THR A 1 220 ? 21.155 -14.035 -21.264 1.00 95.00 220 THR A N 1
ATOM 1808 C CA . THR A 1 220 ? 22.134 -15.113 -21.236 1.00 95.00 220 THR A CA 1
ATOM 1809 C C . THR A 1 220 ? 22.291 -15.630 -22.659 1.00 95.00 220 THR A C 1
ATOM 1811 O O . THR A 1 220 ? 21.339 -16.183 -23.204 1.00 95.00 220 THR A O 1
ATOM 1814 N N . VAL A 1 221 ? 23.467 -15.440 -23.254 1.00 95.81 221 VAL A N 1
ATOM 1815 C CA . VAL A 1 221 ? 23.786 -15.853 -24.627 1.00 95.81 221 VAL A CA 1
ATOM 1816 C C . VAL A 1 221 ? 24.745 -17.040 -24.588 1.00 95.81 221 VAL A C 1
ATOM 1818 O O . VAL A 1 221 ? 25.761 -17.002 -23.891 1.00 95.81 221 VAL A O 1
ATOM 1821 N N . MET A 1 222 ? 24.407 -18.100 -25.316 1.00 96.62 222 MET A N 1
ATOM 1822 C CA . MET A 1 222 ? 25.234 -19.292 -25.489 1.00 96.62 222 MET A CA 1
ATOM 1823 C C . MET A 1 222 ? 26.047 -19.122 -26.768 1.00 96.62 222 MET A C 1
ATOM 1825 O O . MET A 1 222 ? 25.491 -19.155 -27.865 1.00 96.62 222 MET A O 1
ATOM 1829 N N . VAL A 1 223 ? 27.348 -18.896 -26.611 1.00 96.31 223 VAL A N 1
ATOM 1830 C CA . VAL A 1 223 ? 28.294 -18.661 -27.711 1.00 96.31 223 VAL A CA 1
ATOM 1831 C C . VAL A 1 223 ? 29.082 -19.938 -27.941 1.00 96.31 223 VAL A C 1
ATOM 1833 O O . VAL A 1 223 ? 29.535 -20.543 -26.970 1.00 96.31 223 VAL A O 1
ATOM 1836 N N . LEU A 1 224 ? 29.228 -20.358 -29.197 1.00 94.44 224 LEU A N 1
ATOM 1837 C CA . LEU A 1 224 ? 29.993 -21.555 -29.538 1.00 94.44 224 LEU A CA 1
ATOM 1838 C C . LEU A 1 224 ? 31.448 -21.388 -29.077 1.00 94.44 224 LEU A C 1
ATOM 1840 O O . LEU A 1 224 ? 32.104 -20.402 -29.405 1.00 94.44 224 LEU A O 1
ATOM 1844 N N . ASP A 1 225 ? 31.937 -22.343 -28.296 1.00 92.31 225 ASP A N 1
ATOM 1845 C CA . ASP A 1 225 ? 33.272 -22.314 -27.708 1.00 92.31 225 ASP A CA 1
ATOM 1846 C C . ASP A 1 225 ? 33.751 -23.752 -27.512 1.00 92.31 225 ASP A C 1
ATOM 1848 O O . ASP A 1 225 ? 33.165 -24.500 -26.729 1.00 92.31 225 ASP A O 1
ATOM 1852 N N . SER A 1 226 ? 34.830 -24.145 -28.194 1.00 88.06 226 SER A N 1
ATOM 1853 C CA . SER A 1 226 ? 35.386 -25.503 -28.106 1.00 88.06 226 SER A CA 1
ATOM 1854 C C . SER A 1 226 ? 35.838 -25.880 -26.692 1.00 88.06 226 SER A C 1
ATOM 1856 O O . SER A 1 226 ? 35.873 -27.064 -26.352 1.00 88.06 226 SER A O 1
ATOM 1858 N N . LYS A 1 227 ? 36.132 -24.889 -25.843 1.00 90.31 227 LYS A N 1
ATOM 1859 C CA . LYS A 1 227 ? 36.492 -25.061 -24.429 1.00 90.31 227 LYS A CA 1
ATOM 1860 C C . LYS A 1 227 ? 35.322 -24.771 -23.483 1.00 90.31 227 LYS A C 1
ATOM 1862 O O . LYS A 1 227 ? 35.486 -24.826 -22.266 1.00 90.31 227 LYS A O 1
ATOM 1867 N N . GLY A 1 228 ? 34.137 -24.510 -24.030 1.00 89.19 228 GLY A N 1
ATOM 1868 C CA . GLY A 1 228 ? 32.925 -24.217 -23.282 1.00 89.19 228 GLY A CA 1
ATOM 1869 C C . GLY A 1 228 ? 32.519 -25.343 -22.327 1.00 89.19 228 GLY A C 1
ATOM 1870 O O . GLY A 1 228 ? 32.688 -26.533 -22.614 1.00 89.19 228 GLY A O 1
ATOM 1871 N N . GLN A 1 229 ? 31.963 -24.952 -21.179 1.00 90.75 229 GLN A N 1
ATOM 1872 C CA . GLN A 1 229 ? 31.499 -25.874 -20.134 1.00 90.75 229 GLN A CA 1
ATOM 1873 C C . GLN A 1 229 ? 30.142 -26.513 -20.453 1.00 90.75 229 GLN A C 1
ATOM 1875 O O . GLN A 1 229 ? 29.794 -27.542 -19.881 1.00 90.75 229 GLN A O 1
ATOM 1880 N N . TYR A 1 230 ? 29.359 -25.909 -21.346 1.00 90.44 230 TYR A N 1
ATOM 1881 C CA . TYR A 1 230 ? 28.014 -26.373 -21.677 1.00 90.44 230 TYR A CA 1
ATOM 1882 C C . TYR A 1 230 ? 28.043 -27.146 -22.989 1.00 90.44 230 TYR A C 1
ATOM 1884 O O . TYR A 1 230 ? 28.683 -26.694 -23.931 1.00 90.44 230 TYR A O 1
ATOM 1892 N N . LYS A 1 231 ? 27.346 -28.283 -23.069 1.00 92.62 231 LYS A N 1
ATOM 1893 C CA . LYS A 1 231 ? 27.335 -29.161 -24.247 1.00 92.62 231 LYS A CA 1
ATOM 1894 C C . LYS A 1 231 ? 25.901 -29.411 -24.715 1.00 92.62 231 LYS A C 1
ATOM 1896 O O . LYS A 1 231 ? 25.031 -29.667 -23.883 1.00 92.62 231 LYS A O 1
ATOM 1901 N N . ASP A 1 232 ? 25.648 -29.330 -26.019 1.00 87.88 232 ASP A N 1
ATOM 1902 C CA . ASP A 1 232 ? 24.355 -29.722 -26.595 1.00 87.88 232 ASP A CA 1
ATOM 1903 C C . ASP A 1 232 ? 24.289 -31.229 -26.912 1.00 87.88 232 ASP A C 1
ATOM 1905 O O . ASP A 1 232 ? 25.268 -31.966 -26.780 1.00 87.88 232 ASP A O 1
ATOM 1909 N N . LYS A 1 233 ? 23.116 -31.699 -27.358 1.00 87.56 233 LYS A N 1
ATOM 1910 C CA . LYS A 1 233 ? 22.895 -33.110 -27.725 1.00 87.56 233 LYS A CA 1
ATOM 1911 C C . LYS A 1 233 ? 23.741 -33.577 -28.919 1.00 87.56 233 LYS A C 1
ATOM 1913 O O . LYS A 1 233 ? 23.954 -34.774 -29.058 1.00 87.56 233 LYS A O 1
ATOM 1918 N N . LYS A 1 234 ? 24.208 -32.658 -29.772 1.00 88.31 234 LYS A N 1
ATOM 1919 C CA . LYS A 1 234 ? 25.078 -32.944 -30.928 1.00 88.31 234 LYS A CA 1
ATOM 1920 C C . LYS A 1 234 ? 26.564 -32.902 -30.561 1.00 88.31 234 LYS A C 1
ATOM 1922 O O . LYS A 1 234 ? 27.415 -33.256 -31.364 1.00 88.31 234 LYS A O 1
ATOM 1927 N N . GLY A 1 235 ? 26.871 -32.493 -29.335 1.00 88.75 235 GLY A N 1
ATOM 1928 C CA . GLY A 1 235 ? 28.205 -32.437 -28.778 1.00 88.75 235 GLY A CA 1
ATOM 1929 C C . GLY A 1 235 ? 28.935 -31.111 -28.946 1.00 88.75 235 GLY A C 1
ATOM 1930 O O . GLY A 1 235 ? 30.081 -31.017 -28.503 1.00 88.75 235 GLY A O 1
ATOM 1931 N N . ASN A 1 236 ? 28.276 -30.085 -29.487 1.00 91.62 236 ASN A N 1
ATOM 1932 C CA . ASN A 1 236 ? 28.850 -28.747 -29.565 1.00 91.62 236 ASN A CA 1
ATOM 1933 C C . ASN A 1 236 ? 28.980 -28.154 -28.165 1.00 91.62 236 ASN A C 1
ATOM 1935 O O . ASN A 1 236 ? 28.089 -28.324 -27.327 1.00 91.62 236 ASN A O 1
ATOM 1939 N N . ARG A 1 237 ? 30.086 -27.448 -27.924 1.00 93.88 237 ARG A N 1
ATOM 1940 C CA . ARG A 1 237 ? 30.376 -26.797 -26.648 1.00 93.88 237 ARG A CA 1
ATOM 1941 C C . ARG A 1 237 ? 30.123 -25.295 -26.721 1.00 93.88 237 ARG A C 1
ATOM 1943 O O . ARG A 1 237 ? 30.311 -24.676 -27.767 1.00 93.88 237 ARG A O 1
ATOM 1950 N N . TYR A 1 238 ? 29.690 -24.722 -25.604 1.00 95.94 238 TYR A N 1
ATOM 1951 C CA . TYR A 1 238 ? 29.289 -23.326 -25.507 1.00 95.94 238 TYR A CA 1
ATOM 1952 C C . TYR A 1 238 ? 29.811 -22.670 -24.229 1.00 95.94 238 TYR A C 1
ATOM 1954 O O . TYR A 1 238 ? 29.803 -23.266 -23.145 1.00 95.94 238 TYR A O 1
ATOM 1962 N N . GLY A 1 239 ? 30.209 -21.409 -24.356 1.00 95.19 239 GLY A N 1
ATOM 1963 C CA . GLY A 1 239 ? 30.438 -20.484 -23.255 1.00 95.19 239 GLY A CA 1
ATOM 1964 C C . GLY A 1 239 ? 29.157 -19.715 -22.926 1.00 95.19 239 GLY A C 1
ATOM 1965 O O . GLY A 1 239 ? 28.399 -19.331 -23.819 1.00 95.19 239 GLY A O 1
ATOM 1966 N N . LYS A 1 240 ? 28.905 -19.479 -21.635 1.00 95.25 240 LYS A N 1
ATOM 1967 C CA . LYS A 1 240 ? 27.747 -18.709 -21.163 1.00 95.25 240 LYS A CA 1
ATOM 1968 C C . LYS A 1 240 ? 28.135 -17.248 -20.950 1.00 95.25 240 LYS A C 1
ATOM 1970 O O . LYS A 1 240 ? 28.973 -16.954 -20.103 1.00 95.25 240 LYS A O 1
ATOM 1975 N N . TRP A 1 241 ? 27.461 -16.346 -21.654 1.00 94.81 241 TRP A N 1
ATOM 1976 C CA . TRP A 1 241 ? 27.699 -14.905 -21.594 1.00 94.81 241 TRP A CA 1
ATOM 1977 C C . TRP A 1 241 ? 26.484 -14.162 -21.046 1.00 94.81 241 TRP A C 1
ATOM 1979 O O . TRP A 1 241 ? 25.347 -14.506 -21.356 1.00 94.81 241 TRP A O 1
ATOM 1989 N N . TYR A 1 242 ? 26.714 -13.124 -20.241 1.00 93.69 242 TYR A N 1
ATOM 1990 C CA . TYR A 1 242 ? 25.658 -12.264 -19.704 1.00 93.69 242 TYR A CA 1
ATOM 1991 C C . TYR A 1 242 ? 25.748 -10.875 -20.331 1.00 93.69 242 TYR A C 1
ATOM 1993 O O . TYR A 1 242 ? 26.583 -10.069 -19.925 1.00 93.69 242 TYR A O 1
ATOM 2001 N N . VAL A 1 243 ? 24.874 -10.585 -21.291 1.00 90.44 243 VAL A N 1
ATOM 2002 C CA . VAL A 1 243 ? 24.989 -9.408 -22.160 1.00 90.44 243 VAL A CA 1
ATOM 2003 C C . VAL A 1 243 ? 23.783 -8.479 -21.965 1.00 90.44 243 VAL A C 1
ATOM 2005 O O . VAL A 1 243 ? 22.642 -8.952 -22.014 1.00 90.44 243 VAL A O 1
ATOM 2008 N N . PRO A 1 244 ? 23.980 -7.170 -21.706 1.00 88.06 244 PRO A N 1
ATOM 2009 C CA . PRO A 1 244 ? 22.885 -6.201 -21.687 1.00 88.06 244 PRO A CA 1
ATOM 2010 C C . PRO A 1 244 ? 22.099 -6.228 -23.001 1.00 88.06 244 PRO A C 1
ATOM 2012 O O . PRO A 1 244 ? 22.694 -6.319 -24.070 1.00 88.06 244 PRO A O 1
ATOM 2015 N N . LEU A 1 245 ? 20.769 -6.120 -22.933 1.00 82.31 245 LEU A N 1
ATOM 2016 C CA . LEU A 1 245 ? 19.919 -6.178 -24.131 1.00 82.31 245 LEU A CA 1
ATOM 2017 C C . LEU A 1 245 ? 20.259 -5.076 -25.144 1.00 82.31 245 LEU A C 1
ATOM 2019 O O . LEU A 1 245 ? 20.220 -5.331 -26.339 1.00 82.31 245 LEU A O 1
ATOM 2023 N N . SER A 1 246 ? 20.663 -3.897 -24.662 1.00 81.12 246 SER A N 1
ATOM 2024 C CA . SER A 1 246 ? 21.129 -2.759 -25.469 1.00 81.12 246 SER A CA 1
ATOM 2025 C C . SER A 1 246 ? 22.354 -3.062 -26.335 1.00 81.12 246 SER A C 1
ATOM 2027 O O . SER A 1 246 ? 22.608 -2.355 -27.303 1.00 81.12 246 SER A O 1
ATOM 2029 N N . ASN A 1 247 ? 23.127 -4.090 -25.981 1.00 85.19 247 ASN A N 1
ATOM 2030 C CA . ASN A 1 247 ? 24.372 -4.447 -26.658 1.00 85.19 247 ASN A CA 1
ATOM 2031 C C . ASN A 1 247 ? 24.181 -5.613 -27.636 1.00 85.19 247 ASN A C 1
ATOM 2033 O O . ASN A 1 247 ? 25.149 -6.046 -28.259 1.00 85.19 247 ASN A O 1
ATOM 2037 N N . LEU A 1 248 ? 22.959 -6.141 -27.746 1.00 85.62 248 LEU A N 1
ATOM 2038 C CA . LEU A 1 248 ? 22.621 -7.222 -28.659 1.00 85.62 248 LEU A CA 1
ATOM 2039 C C . LEU A 1 248 ? 22.040 -6.670 -29.954 1.00 85.62 248 LEU A C 1
ATOM 2041 O O . LEU A 1 248 ? 21.232 -5.742 -29.946 1.00 85.62 248 LEU A O 1
ATOM 2045 N N . ARG A 1 249 ? 22.404 -7.308 -31.062 1.00 85.50 249 ARG A N 1
ATOM 2046 C CA . ARG A 1 249 ? 21.814 -7.090 -32.386 1.00 85.50 249 ARG A CA 1
ATOM 2047 C C . ARG A 1 249 ? 21.354 -8.431 -32.950 1.00 85.50 249 ARG A C 1
ATOM 2049 O O . ARG A 1 249 ? 22.022 -9.429 -32.693 1.00 85.50 249 ARG A O 1
ATOM 2056 N N . LYS A 1 250 ? 20.225 -8.460 -33.659 1.00 78.94 250 LYS A N 1
ATOM 2057 C CA . LYS A 1 250 ? 19.839 -9.621 -34.476 1.00 78.94 250 LYS A CA 1
ATOM 2058 C C . LYS A 1 250 ? 20.698 -9.684 -35.733 1.00 78.94 250 LYS A C 1
ATOM 2060 O O . LYS A 1 250 ? 21.040 -8.593 -36.241 1.00 78.94 250 LYS A O 1
#

Secondary structure (DSSP, 8-state):
--------HHHHHHHHHHHHHHHHHHHHTSTTS----STT-------HHHHHHHHHHHIIIIITTHHHHHHTTTEEEEEESS--S-SEEEEEEEETTEEEEEEEEEHHHHHGGGG-SS--EETTEE-SSHHHHHHHHHHHHHHHHHHHHHHS---TTSHHHHHHHHHHH----SSB----HHHHHHHT--S---TT-EEEEEETTEEEEEEEEEESSEEEEEEE-TT-SEE-TT--EEEEEEEEGGG-B-

Foldseek 3Di:
DQDFFQDDPVLLVVLVVVLLVVLVVVQVVVVVFDDPDDPPAGFGHHFQVSLVVSLVSCCCSTVVVVCCVPCVVQEGGEEDAPDQQAQWDWDWDQDPVGIHIYIYGYRQLLSLLPVDPDFKDDLNHTDDHSSSVSNSSSLLNVLQVVCCVVPVDDDCVDPSSVCSSCRRNNRPHHGIPRDHPVNVVVVPCPPPDDAQDWKWFDDPNDIFIFGFHDDDQWTWGWTFDPPAPDADPVGTHTHTDTGHSVRIDD

Radius of gyration: 23.9 Å; chains: 1; bounding box: 58×52×57 Å